Protein AF-A0A973KNW2-F1 (afdb_monomer)

pLDDT: mean 86.15, std 11.72, range [38.72, 98.25]

Structure (mmCIF, N/CA/C/O backbone):
data_AF-A0A973KNW2-F1
#
_entry.id   AF-A0A973KNW2-F1
#
loop_
_atom_site.group_PDB
_atom_site.id
_atom_site.type_symbol
_atom_site.label_atom_id
_atom_site.label_alt_id
_atom_site.label_comp_id
_atom_site.label_asym_id
_atom_site.label_entity_id
_atom_site.label_seq_id
_atom_site.pdbx_PDB_ins_code
_atom_site.Cartn_x
_atom_site.Cartn_y
_atom_site.Cartn_z
_atom_site.occupancy
_atom_site.B_iso_or_equiv
_atom_site.auth_seq_id
_atom_site.auth_comp_id
_atom_site.auth_asym_id
_atom_site.auth_atom_id
_atom_site.pdbx_PDB_model_num
ATOM 1 N N . MET A 1 1 ? -23.282 6.902 47.128 1.00 74.31 1 MET A N 1
ATOM 2 C CA . MET A 1 1 ? -23.493 7.886 46.038 1.00 74.31 1 MET A CA 1
ATOM 3 C C . MET A 1 1 ? -24.537 8.861 46.549 1.00 74.31 1 MET A C 1
ATOM 5 O O . MET A 1 1 ? -25.453 8.384 47.200 1.00 74.31 1 MET A O 1
ATOM 9 N N . SER A 1 2 ? -24.384 10.176 46.369 1.00 84.81 2 SER A N 1
ATOM 10 C CA . SER A 1 2 ? -25.369 11.114 46.931 1.00 84.81 2 SER A CA 1
ATOM 11 C C . SER A 1 2 ? -26.670 11.096 46.128 1.00 84.81 2 SER A C 1
ATOM 13 O O . SER A 1 2 ? -26.632 11.037 44.898 1.00 84.81 2 SER A O 1
ATOM 15 N N . GLU A 1 3 ? -27.810 11.206 46.810 1.00 86.44 3 GLU A N 1
ATOM 16 C CA . GLU A 1 3 ? -29.136 11.305 46.177 1.00 86.44 3 GLU A CA 1
ATOM 17 C C . GLU A 1 3 ? -29.199 12.460 45.173 1.00 86.44 3 GLU A C 1
ATOM 19 O O . GLU A 1 3 ? -29.708 12.301 44.068 1.00 86.44 3 GLU A O 1
ATOM 24 N N . ARG A 1 4 ? -28.553 13.590 45.492 1.00 88.12 4 ARG A N 1
ATOM 25 C CA . ARG A 1 4 ? -28.410 14.737 44.584 1.00 88.12 4 ARG A CA 1
ATOM 26 C C . ARG A 1 4 ? -27.735 14.372 43.257 1.00 88.12 4 ARG A C 1
ATOM 28 O O . ARG A 1 4 ? -28.105 14.910 42.218 1.00 88.12 4 ARG A O 1
ATOM 35 N N . SER A 1 5 ? -26.753 13.468 43.276 1.00 90.00 5 SER A N 1
ATOM 36 C CA . SER A 1 5 ? -26.100 13.002 42.044 1.00 90.00 5 SER A CA 1
ATOM 37 C C . SER A 1 5 ? -27.036 12.120 41.220 1.00 90.00 5 SER A C 1
ATOM 39 O O . SER A 1 5 ? -27.040 12.202 39.998 1.00 90.00 5 SER A O 1
ATOM 41 N N . VAL A 1 6 ? -27.850 11.290 41.870 1.00 93.69 6 VAL A N 1
ATOM 42 C CA . VAL A 1 6 ? -28.829 10.447 41.170 1.00 93.69 6 VAL A CA 1
ATOM 43 C 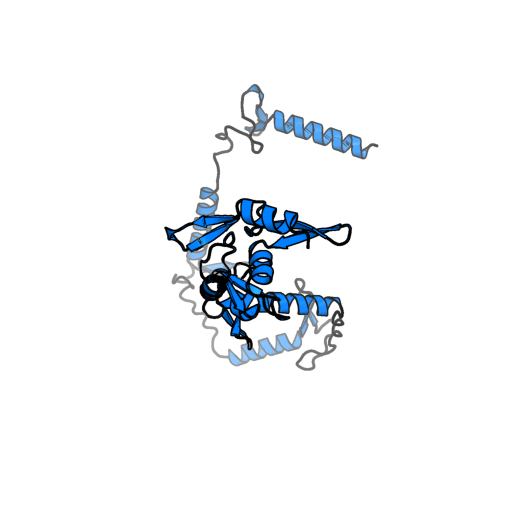C . VAL A 1 6 ? -29.946 11.302 40.568 1.00 93.69 6 VAL A C 1
ATOM 45 O O . VAL A 1 6 ? -30.263 11.149 39.393 1.00 93.69 6 VAL A O 1
ATOM 48 N N . ALA A 1 7 ? -30.487 12.258 41.325 1.00 94.12 7 ALA A N 1
ATOM 49 C CA . ALA A 1 7 ? -31.494 13.197 40.832 1.00 94.12 7 ALA A CA 1
ATOM 50 C C . ALA A 1 7 ? -30.970 14.015 39.639 1.00 94.12 7 ALA A C 1
ATOM 52 O O . ALA A 1 7 ? -31.600 14.048 38.583 1.00 94.12 7 ALA A O 1
ATOM 53 N N . GLY A 1 8 ? -29.761 14.577 39.760 1.00 95.38 8 GLY A N 1
ATOM 54 C CA . GLY A 1 8 ? -29.137 15.343 38.681 1.00 95.38 8 GLY A CA 1
ATOM 55 C C . GLY A 1 8 ? -28.871 14.522 37.415 1.00 95.38 8 GLY A C 1
ATOM 56 O O . GLY A 1 8 ? -28.889 15.069 36.310 1.00 95.38 8 GLY A O 1
ATOM 57 N N . PHE A 1 9 ? -28.650 13.211 37.537 1.00 97.44 9 PHE A N 1
ATOM 58 C CA . PHE A 1 9 ? -28.587 12.336 36.371 1.00 97.44 9 PHE A CA 1
ATOM 59 C C . PHE A 1 9 ? -29.941 12.300 35.650 1.00 97.44 9 PHE A C 1
ATOM 61 O O . PHE A 1 9 ? -30.003 12.586 34.456 1.00 97.44 9 PHE A O 1
ATOM 68 N N . TRP A 1 10 ? -31.028 12.014 36.372 1.00 97.44 10 TRP A N 1
ATOM 69 C CA . TRP A 1 10 ? -32.359 11.855 35.779 1.00 97.44 10 TRP A CA 1
ATOM 70 C C . TRP A 1 10 ? -32.937 13.144 35.185 1.00 97.44 10 TRP A C 1
ATOM 72 O O . TRP A 1 10 ? -33.615 13.072 34.166 1.00 97.44 10 TRP A O 1
ATOM 82 N N . GLU A 1 11 ? -32.594 14.318 35.718 1.00 97.25 11 GLU A N 1
ATOM 83 C CA . GLU A 1 11 ? -32.944 15.622 35.119 1.00 97.25 11 GLU A CA 1
ATOM 84 C C . GLU A 1 11 ? -32.404 15.809 33.691 1.00 97.25 11 GLU A C 1
ATOM 86 O O . GLU A 1 11 ? -32.926 16.606 32.915 1.00 97.25 11 GLU A O 1
ATOM 91 N N . ARG A 1 12 ? -31.333 15.091 33.333 1.00 97.44 12 ARG A N 1
ATOM 92 C CA . ARG A 1 12 ? -30.675 15.167 32.017 1.00 97.44 12 ARG A CA 1
ATOM 93 C C . ARG A 1 12 ? -31.103 14.040 31.084 1.00 97.44 12 ARG A C 1
ATOM 95 O O . ARG A 1 12 ? -30.534 13.905 30.000 1.00 97.44 12 ARG A O 1
ATOM 102 N N . VAL A 1 13 ? -32.064 13.221 31.497 1.00 98.12 13 VAL A N 1
ATOM 103 C CA . VAL A 1 13 ? -32.580 12.102 30.715 1.00 98.12 13 VAL A CA 1
ATOM 104 C C . VAL A 1 13 ? -33.954 12.463 30.171 1.00 98.12 13 VAL A C 1
ATOM 106 O O . VAL A 1 13 ? -34.919 12.606 30.915 1.00 98.12 13 VAL A O 1
ATOM 109 N N . GLU A 1 14 ? -34.058 12.553 28.850 1.00 97.69 14 GLU A N 1
ATOM 110 C CA . GLU A 1 14 ? -35.332 12.730 28.161 1.00 97.69 14 GLU A CA 1
ATOM 111 C C . GLU A 1 14 ? -35.882 11.372 27.720 1.00 97.69 14 GLU A C 1
ATOM 113 O O . GLU A 1 14 ? -35.261 10.668 26.922 1.00 97.69 14 GLU A O 1
ATOM 118 N N . LYS A 1 15 ? -37.060 10.990 28.216 1.00 97.06 15 LYS A N 1
ATOM 119 C CA . LYS A 1 15 ? -37.726 9.744 27.815 1.00 97.06 15 LYS A CA 1
ATOM 120 C C . LYS A 1 15 ? -38.565 9.983 26.559 1.00 97.06 15 LYS A C 1
ATOM 122 O O . LYS A 1 15 ? -39.564 10.692 26.600 1.00 97.06 15 LYS A O 1
ATOM 127 N N . VAL A 1 16 ? -38.167 9.372 25.446 1.00 96.06 16 VAL A N 1
ATOM 128 C CA . VAL A 1 16 ? -38.815 9.519 24.139 1.00 96.06 16 VAL A CA 1
ATOM 129 C C . VAL A 1 16 ? -39.818 8.387 23.936 1.00 96.06 16 VAL A C 1
ATOM 131 O O . VAL A 1 16 ? -39.433 7.266 23.604 1.00 96.06 16 VAL A O 1
ATOM 134 N N . ALA A 1 17 ? -41.110 8.687 24.086 1.00 91.81 17 ALA A N 1
ATOM 135 C CA . ALA A 1 17 ? -42.185 7.692 24.030 1.00 91.81 17 ALA A CA 1
ATOM 136 C C . ALA A 1 17 ? -42.200 6.867 22.729 1.00 91.81 17 ALA A C 1
ATOM 138 O O . ALA A 1 17 ? -42.358 5.654 22.779 1.00 91.81 17 ALA A O 1
ATOM 139 N N . LEU A 1 18 ? -41.965 7.500 21.572 1.00 90.62 18 LEU A N 1
ATOM 140 C CA . LEU A 1 18 ? -42.034 6.834 20.264 1.00 90.62 18 LEU A CA 1
ATOM 141 C C . LEU A 1 18 ? -41.009 5.704 20.094 1.00 90.62 18 LEU A C 1
ATOM 143 O O . LEU A 1 18 ? -41.279 4.717 19.422 1.00 90.62 18 LEU A O 1
ATOM 147 N N . THR A 1 19 ? -39.815 5.873 20.660 1.00 90.81 19 THR A N 1
ATOM 148 C CA . THR A 1 19 ? -38.713 4.916 20.475 1.00 90.81 19 THR A CA 1
ATOM 149 C C . THR A 1 19 ? -38.437 4.088 21.718 1.00 90.81 19 THR A C 1
ATOM 151 O O . THR A 1 19 ? -37.606 3.195 21.645 1.00 90.81 19 THR A O 1
ATOM 154 N N . GLY A 1 20 ? -39.031 4.432 22.866 1.00 94.56 20 GLY A N 1
ATOM 155 C CA . GLY A 1 20 ? -38.657 3.897 24.178 1.00 94.56 20 GLY A CA 1
ATOM 156 C C . GLY A 1 20 ? -37.273 4.346 24.670 1.00 94.56 20 GLY A C 1
ATOM 157 O O . GLY A 1 20 ? -36.842 3.954 25.754 1.00 94.56 20 GLY A O 1
ATOM 158 N N . CYS A 1 21 ? -36.537 5.161 23.903 1.00 96.44 21 CYS A N 1
ATOM 159 C CA . CYS A 1 21 ? -35.196 5.592 24.288 1.00 96.44 21 CYS A CA 1
ATOM 160 C C . CYS A 1 21 ? -35.238 6.581 25.449 1.00 96.44 21 CYS A C 1
ATOM 162 O O . CYS A 1 21 ? -36.056 7.498 25.488 1.00 96.44 21 CYS A O 1
ATOM 164 N N . TRP A 1 22 ? -34.279 6.446 26.357 1.00 98.12 22 TRP A N 1
ATOM 165 C CA . TRP A 1 22 ? -34.000 7.441 27.386 1.00 98.12 22 TRP A CA 1
ATOM 166 C C . TRP A 1 22 ? -32.758 8.207 26.948 1.00 98.12 22 TRP A C 1
ATOM 168 O O . TRP A 1 22 ? -31.636 7.739 27.115 1.00 98.12 22 TRP A O 1
ATOM 178 N N . VAL A 1 23 ? -32.954 9.327 26.263 1.00 97.69 23 VAL A N 1
ATOM 179 C CA . VAL A 1 23 ? -31.892 10.074 25.590 1.00 97.69 23 VAL A CA 1
ATOM 180 C C . VAL A 1 23 ? -31.164 10.968 26.588 1.00 97.69 23 VAL A C 1
ATOM 182 O O . VAL A 1 23 ? -31.758 11.839 27.221 1.00 97.69 23 VAL A O 1
ATOM 185 N N . TRP A 1 24 ? -29.850 10.788 26.691 1.00 98.19 24 TRP A N 1
ATOM 186 C CA . TRP A 1 24 ? -28.977 11.654 27.476 1.00 98.19 24 TRP A CA 1
ATOM 187 C C . TRP A 1 24 ? -28.820 13.038 26.829 1.00 98.19 24 TRP A C 1
ATOM 189 O O . TRP A 1 24 ? -28.358 13.147 25.690 1.00 98.19 24 TRP A O 1
ATOM 199 N N . ARG A 1 25 ? -29.148 14.097 27.577 1.00 97.50 25 ARG A N 1
ATOM 200 C CA . ARG A 1 25 ? -29.034 15.513 27.176 1.00 97.50 25 ARG A CA 1
ATOM 201 C C . ARG A 1 25 ? -27.866 16.257 27.832 1.00 97.50 25 ARG A C 1
ATOM 203 O O . ARG A 1 25 ? -27.692 17.449 27.603 1.00 97.50 25 ARG A O 1
ATOM 210 N N . GLY A 1 26 ? -27.063 15.571 28.645 1.00 95.94 26 GLY A N 1
ATOM 211 C CA . GLY A 1 26 ? -25.845 16.132 29.229 1.00 95.94 26 GLY A CA 1
ATOM 212 C C . GLY A 1 26 ? -24.639 16.067 28.284 1.00 95.94 26 GLY A C 1
ATOM 213 O O . GLY A 1 26 ? -24.765 16.027 27.063 1.00 95.94 26 GLY A O 1
ATOM 214 N N . THR A 1 27 ? -23.439 16.012 28.863 1.00 97.25 27 THR A N 1
ATOM 215 C CA . THR A 1 27 ? -22.178 15.959 28.109 1.00 97.25 27 THR A CA 1
ATOM 216 C C . THR A 1 27 ? -22.091 14.715 27.223 1.00 97.25 27 THR A C 1
ATOM 218 O O . THR A 1 27 ? -22.368 13.601 27.673 1.00 97.25 27 THR A O 1
ATOM 221 N N . ILE A 1 28 ? -21.649 14.897 25.975 1.00 96.50 28 ILE A N 1
ATOM 222 C CA . ILE A 1 28 ? -21.418 13.825 24.999 1.00 96.50 28 ILE A CA 1
ATOM 223 C C . ILE A 1 28 ? -19.921 13.775 24.669 1.00 96.50 28 ILE A C 1
ATOM 225 O O . ILE A 1 28 ? -19.317 14.781 24.299 1.00 96.50 28 ILE A O 1
ATOM 229 N N . ALA A 1 29 ? -19.308 12.599 24.797 1.00 93.00 29 ALA A N 1
ATOM 230 C CA . ALA A 1 29 ? -17.906 12.385 24.448 1.00 93.00 29 ALA A CA 1
ATOM 231 C C . ALA A 1 29 ? -17.678 12.426 22.928 1.00 93.00 29 ALA A C 1
ATOM 233 O O . ALA A 1 29 ? -18.583 12.175 22.134 1.00 93.00 29 ALA A O 1
ATOM 234 N N . ARG A 1 30 ? -16.418 12.599 22.500 1.00 90.88 30 ARG A N 1
ATOM 235 C CA . ARG A 1 30 ? -16.018 12.485 21.078 1.00 90.88 30 ARG A CA 1
ATOM 236 C C . ARG A 1 30 ? -16.414 11.149 20.434 1.00 90.88 30 ARG A C 1
ATOM 238 O O . ARG A 1 30 ? -16.651 11.083 19.234 1.00 90.88 30 ARG A O 1
ATOM 245 N N . THR A 1 31 ? -16.519 10.087 21.231 1.00 86.88 31 THR A N 1
ATOM 246 C CA . THR A 1 31 ? -16.974 8.750 20.812 1.00 86.88 31 THR A CA 1
ATOM 247 C C . THR A 1 31 ? -18.492 8.661 20.567 1.00 86.88 31 THR A C 1
ATOM 249 O O . THR A 1 31 ? -18.975 7.620 20.109 1.00 86.88 31 THR A O 1
ATOM 252 N N . ARG A 1 32 ? -19.225 9.763 20.795 1.00 92.62 32 ARG A N 1
ATOM 253 C CA . ARG A 1 32 ? -20.688 9.931 20.699 1.00 92.62 32 ARG A CA 1
ATOM 254 C C . ARG A 1 32 ? -21.503 9.245 21.798 1.00 92.62 32 ARG A C 1
ATOM 256 O O . ARG A 1 32 ? -22.709 9.093 21.649 1.00 92.62 32 ARG A O 1
ATOM 263 N N . TYR A 1 33 ? -20.864 8.863 22.900 1.00 95.25 33 TYR A N 1
ATOM 264 C CA . TYR A 1 33 ? -21.557 8.352 24.085 1.00 95.25 33 TYR A CA 1
ATOM 265 C C . TYR A 1 33 ? -21.853 9.474 25.078 1.00 95.25 33 TYR A C 1
ATOM 267 O O . TYR A 1 33 ? -21.027 10.370 25.267 1.00 95.25 33 TYR A O 1
ATOM 275 N N . GLY A 1 34 ? -23.010 9.395 25.737 1.00 96.94 34 GLY A N 1
ATOM 276 C CA . GLY A 1 34 ? -23.328 10.247 26.881 1.00 96.94 34 GLY A CA 1
ATOM 277 C C . GLY A 1 34 ? -22.405 9.960 28.065 1.00 96.94 34 GLY A C 1
ATOM 278 O O . GLY A 1 34 ? -22.061 8.804 28.326 1.00 96.94 34 GLY A O 1
ATOM 279 N N . VAL A 1 35 ? -22.002 11.007 28.775 1.00 97.81 35 VAL A N 1
ATOM 280 C CA . VAL A 1 35 ? -21.087 10.947 29.917 1.00 97.81 35 VAL A CA 1
ATOM 281 C C . VAL A 1 35 ? -21.709 11.662 31.110 1.00 97.81 35 VAL A C 1
ATOM 283 O O . VAL A 1 35 ? -22.231 12.770 30.974 1.00 97.81 35 VAL A O 1
ATOM 286 N N . TRP A 1 36 ? -21.620 11.027 32.275 1.00 97.06 36 TRP A N 1
ATOM 287 C CA . TRP A 1 36 ? -22.065 11.558 33.554 1.00 97.06 36 TRP A CA 1
ATOM 288 C C . TRP A 1 36 ? -20.882 11.694 34.511 1.00 97.06 36 TRP A C 1
ATOM 290 O O . TRP A 1 36 ? -20.136 10.736 34.728 1.00 97.06 36 TRP A O 1
ATOM 300 N N . SER A 1 37 ? -20.721 12.886 35.082 1.00 95.81 37 SER A N 1
ATOM 301 C CA . SER A 1 37 ? -19.697 13.181 36.081 1.00 95.81 37 SER A CA 1
ATOM 302 C C . SER A 1 37 ? -20.368 13.531 37.405 1.00 95.81 37 SER A C 1
ATOM 304 O O . SER A 1 37 ? -21.249 14.385 37.439 1.00 95.81 37 SER A O 1
ATOM 306 N N . TYR A 1 38 ? -19.948 12.894 38.496 1.00 93.56 38 TYR A N 1
ATOM 307 C CA . TYR A 1 38 ? -20.506 13.107 39.833 1.00 93.56 38 TYR A CA 1
ATOM 308 C C . TYR A 1 38 ? -19.428 13.034 40.917 1.00 93.56 38 TYR A C 1
ATOM 310 O O . TYR A 1 38 ? -18.391 12.389 40.750 1.00 93.56 38 TYR A O 1
ATOM 318 N N . TRP A 1 39 ? -19.666 13.695 42.049 1.00 89.25 39 TRP A N 1
ATOM 319 C CA . TRP A 1 39 ? -18.743 13.687 43.184 1.00 89.25 39 TRP A CA 1
ATOM 320 C C . TRP A 1 39 ? -18.976 12.458 44.069 1.00 89.25 39 TRP A C 1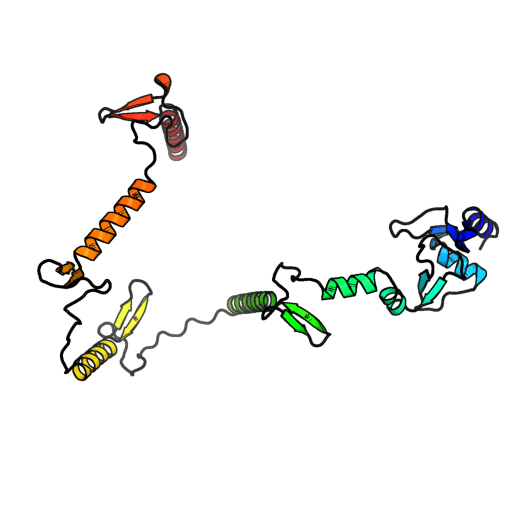
ATOM 322 O O . TRP A 1 39 ? -20.104 12.193 44.492 1.00 89.25 39 TRP A O 1
ATOM 332 N N . LYS A 1 40 ? -17.917 11.695 44.354 1.00 87.75 40 LYS A N 1
ATOM 333 C CA . LYS A 1 40 ? -17.944 10.540 45.265 1.00 87.75 40 LYS A CA 1
ATOM 334 C C . LYS A 1 40 ? -16.533 10.298 45.815 1.00 87.75 40 LYS A C 1
ATOM 336 O O . LYS A 1 40 ? -15.566 10.383 45.064 1.00 87.75 40 LYS A O 1
ATOM 341 N N . ASP A 1 41 ? -16.429 10.003 47.110 1.00 88.81 41 ASP A N 1
ATOM 342 C CA . ASP A 1 41 ? -15.170 9.681 47.806 1.00 88.81 41 ASP A CA 1
ATOM 343 C C . ASP A 1 41 ? -14.083 10.763 47.638 1.00 88.81 41 ASP A C 1
ATOM 345 O O . ASP A 1 41 ? -12.927 10.473 47.337 1.00 88.81 41 ASP A O 1
ATOM 349 N N . GLY A 1 42 ? -14.474 12.037 47.768 1.00 90.94 42 GLY A N 1
ATOM 350 C CA . GLY A 1 42 ? -13.546 13.174 47.695 1.00 90.94 42 GLY A CA 1
ATOM 351 C C . GLY A 1 42 ? -12.994 13.479 46.297 1.00 90.94 42 GLY A C 1
ATOM 352 O O . GLY A 1 42 ? -12.042 14.247 46.183 1.00 90.94 42 GLY A O 1
ATOM 353 N N . LYS A 1 43 ? -13.568 12.898 45.234 1.00 93.19 43 LYS A N 1
ATOM 354 C CA . LYS A 1 43 ? -13.150 13.136 43.845 1.00 93.19 43 LYS A CA 1
ATOM 355 C C . LYS A 1 43 ? -14.318 13.141 42.856 1.00 93.19 43 LYS A C 1
ATOM 357 O O . LYS A 1 43 ? -15.382 12.564 43.096 1.00 93.19 43 LYS A O 1
ATOM 362 N N . THR A 1 44 ? -14.093 13.753 41.696 1.00 93.31 44 THR A N 1
ATOM 363 C CA . THR A 1 44 ? -15.008 13.675 40.550 1.00 93.31 44 THR A CA 1
ATOM 364 C C . THR A 1 44 ? -14.836 12.331 39.848 1.00 93.31 44 THR A C 1
ATOM 366 O O . THR A 1 44 ? -13.751 12.005 39.371 1.00 93.31 44 THR A O 1
ATOM 369 N N . ASN A 1 45 ? -15.914 11.561 39.746 1.00 93.31 45 ASN A N 1
ATOM 370 C CA . ASN A 1 45 ? -15.970 10.302 39.012 1.00 93.31 45 ASN A CA 1
ATOM 371 C C . ASN A 1 45 ? -16.734 10.534 37.712 1.00 93.31 45 ASN A C 1
ATOM 373 O O . ASN A 1 45 ? -17.801 11.139 37.730 1.00 93.31 45 ASN A O 1
ATOM 377 N N . THR A 1 46 ? -16.184 10.070 36.592 1.00 95.50 46 THR A N 1
ATOM 378 C CA . THR A 1 46 ? -16.783 10.238 35.263 1.00 95.50 46 THR A CA 1
ATOM 379 C C . THR A 1 46 ? -17.005 8.874 34.632 1.00 95.50 46 THR A C 1
ATOM 381 O O . THR A 1 46 ? -16.068 8.089 34.514 1.00 95.50 46 THR A O 1
ATOM 384 N N . VAL A 1 47 ? -18.242 8.596 34.226 1.00 95.38 47 VAL A N 1
ATOM 385 C CA . VAL A 1 47 ? -18.675 7.310 33.663 1.00 95.38 47 VAL A CA 1
ATOM 386 C C . VAL A 1 47 ? -19.581 7.530 32.453 1.00 95.38 47 VAL A C 1
ATOM 388 O O . VAL A 1 47 ? -20.104 8.624 32.240 1.00 95.38 47 VAL A O 1
ATOM 391 N N . TYR A 1 48 ? -19.798 6.492 31.647 1.00 97.75 48 TYR A N 1
ATOM 392 C CA . TYR A 1 48 ? -20.795 6.563 30.579 1.00 97.75 48 TYR A CA 1
ATOM 393 C C . TYR A 1 48 ? -22.215 6.557 31.151 1.00 97.75 48 TYR A C 1
ATOM 395 O O . TYR A 1 48 ? -22.533 5.753 32.025 1.00 97.75 48 TYR A O 1
ATOM 403 N N . ALA A 1 49 ? -23.081 7.416 30.611 1.00 97.94 49 ALA A N 1
ATOM 404 C CA . ALA A 1 49 ? -24.446 7.606 31.099 1.00 97.94 49 ALA A CA 1
ATOM 405 C C . ALA A 1 49 ? -25.280 6.312 31.057 1.00 97.94 49 ALA A C 1
ATOM 407 O O . ALA A 1 49 ? -26.008 6.014 31.997 1.00 97.94 49 ALA A O 1
ATOM 408 N N . HIS A 1 50 ? -25.129 5.504 30.003 1.00 97.81 50 HIS A N 1
ATOM 409 C CA . HIS A 1 50 ? -25.834 4.225 29.877 1.00 97.81 50 HIS A CA 1
ATOM 410 C C . HIS A 1 50 ? -25.355 3.180 30.897 1.00 97.81 50 HIS A C 1
ATOM 412 O O . HIS A 1 50 ? -26.175 2.455 31.445 1.00 97.81 50 HIS A O 1
ATOM 418 N N . ARG A 1 51 ? -24.050 3.145 31.213 1.00 97.81 51 ARG A N 1
ATOM 419 C CA . ARG A 1 51 ? -23.513 2.268 32.267 1.00 97.81 51 ARG A CA 1
ATOM 420 C C . ARG A 1 51 ? -24.016 2.688 33.640 1.00 97.81 51 ARG A C 1
ATOM 422 O O . ARG A 1 51 ? -24.414 1.834 34.413 1.00 97.81 51 ARG A O 1
ATOM 429 N N . PHE A 1 52 ? -24.048 3.995 33.905 1.00 97.06 52 PHE A N 1
ATOM 430 C CA . PHE A 1 52 ? -24.570 4.530 35.159 1.00 97.06 52 PHE A CA 1
ATOM 431 C C . PHE A 1 52 ? -26.042 4.158 35.372 1.00 97.06 52 PHE A C 1
ATOM 433 O O . PHE A 1 52 ? -26.391 3.657 36.434 1.00 97.06 52 PHE A O 1
ATOM 440 N N . ALA A 1 53 ? -26.895 4.351 34.358 1.00 97.75 53 ALA A N 1
ATOM 441 C CA . ALA A 1 53 ? -28.305 3.968 34.436 1.00 97.75 53 ALA A CA 1
ATOM 442 C C . ALA A 1 53 ? -28.493 2.455 34.622 1.00 97.75 53 ALA A C 1
ATOM 444 O O . ALA A 1 53 ? -29.311 2.040 35.438 1.00 97.75 53 ALA A O 1
ATOM 445 N N . TYR A 1 54 ? -27.718 1.639 33.899 1.00 98.25 54 TYR A N 1
ATOM 446 C CA . TYR A 1 54 ? -27.764 0.183 34.018 1.00 98.25 54 TYR A CA 1
ATOM 447 C C . TYR A 1 54 ? -27.348 -0.285 35.417 1.00 98.25 54 TYR A C 1
ATOM 449 O O . TYR A 1 54 ? -28.069 -1.043 36.056 1.00 98.25 54 TYR A O 1
ATOM 457 N N . GLU A 1 55 ? -26.222 0.208 35.937 1.00 96.75 55 GLU A N 1
ATOM 458 C CA . GLU A 1 55 ? -25.732 -0.162 37.270 1.00 96.75 55 GLU A CA 1
ATOM 459 C C . GLU A 1 55 ? -26.672 0.292 38.393 1.00 96.75 55 GLU A C 1
ATOM 461 O O . GLU A 1 55 ? -26.790 -0.397 39.403 1.00 96.75 55 GLU A O 1
ATOM 466 N N . LEU A 1 56 ? -27.362 1.422 38.208 1.00 95.44 56 LEU A N 1
ATOM 467 C CA . LEU A 1 56 ? -28.324 1.949 39.174 1.00 95.44 56 LEU A CA 1
ATOM 468 C C . LEU A 1 56 ? -29.641 1.156 39.212 1.00 95.44 56 LEU A C 1
ATOM 470 O O . LEU A 1 56 ? -30.221 1.019 40.285 1.00 95.44 56 LEU A O 1
ATOM 474 N N . LEU A 1 57 ? -30.133 0.690 38.060 1.00 97.12 57 LEU A N 1
ATOM 475 C CA . LEU A 1 57 ? -31.466 0.083 37.935 1.00 97.12 57 LEU A CA 1
ATOM 476 C C . LEU A 1 57 ? -31.456 -1.443 37.833 1.00 97.12 57 LEU A C 1
ATOM 478 O O . LEU A 1 57 ? -32.434 -2.079 38.212 1.00 97.12 57 LEU A O 1
ATOM 482 N N . VAL A 1 58 ? -30.379 -2.021 37.305 1.00 97.31 58 VAL A N 1
ATOM 483 C CA . VAL A 1 58 ? -30.239 -3.466 37.084 1.00 97.31 58 VAL A CA 1
ATOM 484 C C . VAL A 1 58 ? -29.194 -4.047 38.027 1.00 97.31 58 VAL A C 1
ATOM 486 O O . VAL A 1 58 ? -29.445 -5.050 38.688 1.00 97.31 58 VAL A O 1
ATOM 489 N N . GLY A 1 59 ? -28.029 -3.403 38.115 1.00 95.75 59 GLY A N 1
ATOM 490 C CA . GLY A 1 59 ? -26.939 -3.823 38.991 1.00 95.75 59 GLY A CA 1
ATOM 491 C C . GLY A 1 59 ? -25.583 -3.902 38.285 1.00 95.75 59 GLY A C 1
ATOM 492 O O . GLY A 1 59 ? -25.445 -3.488 37.130 1.00 95.75 59 GLY A O 1
ATOM 493 N N . PRO A 1 60 ? -24.547 -4.403 38.980 1.00 96.38 60 PRO A N 1
ATOM 494 C CA . PRO A 1 60 ? -23.178 -4.380 38.482 1.00 96.38 60 PRO A CA 1
ATOM 495 C C . PRO A 1 60 ? -23.036 -5.151 37.165 1.00 96.38 60 PRO A C 1
ATOM 497 O O . PRO A 1 60 ? -23.508 -6.278 37.025 1.00 96.38 60 PRO A O 1
ATOM 500 N N . ILE A 1 61 ? -22.333 -4.550 36.206 1.00 96.44 61 ILE A N 1
ATOM 501 C CA . ILE A 1 61 ? -21.980 -5.210 34.947 1.00 96.44 61 ILE A CA 1
ATOM 502 C C . ILE A 1 61 ? -20.872 -6.219 35.254 1.00 96.44 61 ILE A C 1
ATOM 504 O O . ILE A 1 61 ? -19.806 -5.829 35.734 1.00 96.44 61 ILE A O 1
ATOM 508 N N . SER A 1 62 ? -21.122 -7.504 34.993 1.00 95.38 62 SER A N 1
ATOM 509 C CA . SER A 1 62 ? -20.152 -8.570 35.264 1.00 95.38 62 SER A CA 1
ATOM 510 C C . SER A 1 62 ? -18.814 -8.321 34.565 1.00 95.38 62 SER A C 1
ATOM 512 O O . SER A 1 62 ? -18.751 -7.735 33.479 1.00 95.38 62 SER A O 1
ATOM 514 N N . GLU A 1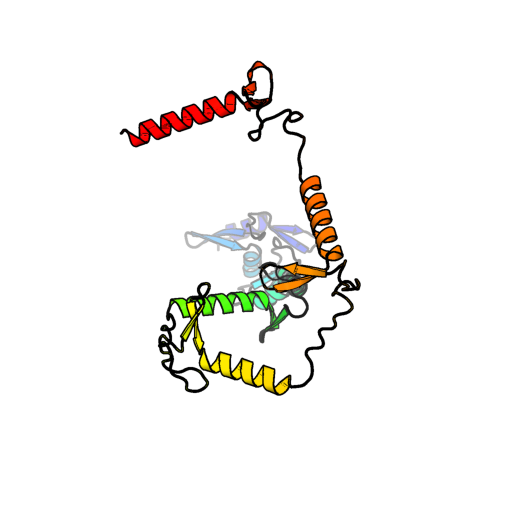 63 ? -17.733 -8.782 35.191 1.00 94.81 63 GLU A N 1
ATOM 515 C CA . GLU A 1 63 ? -16.382 -8.618 34.661 1.00 94.81 63 GLU A CA 1
ATOM 516 C C . GLU A 1 63 ? -16.263 -9.188 33.236 1.00 94.81 63 GLU A C 1
ATOM 518 O O . GLU A 1 63 ? -16.787 -10.256 32.921 1.00 94.81 63 GLU A O 1
ATOM 523 N N . GLY A 1 64 ? -15.601 -8.444 32.346 1.00 92.12 64 GLY A N 1
ATOM 524 C CA . GLY A 1 64 ? -15.430 -8.821 30.939 1.00 92.12 64 GLY A CA 1
ATOM 525 C C . GLY A 1 64 ? -16.623 -8.520 30.020 1.00 92.12 64 GLY A C 1
ATOM 526 O O . GLY A 1 64 ? -16.485 -8.673 28.801 1.00 92.12 64 GLY A O 1
ATOM 527 N N . LEU A 1 65 ? -17.757 -8.050 30.556 1.00 96.06 65 LEU A N 1
ATOM 528 C CA . LEU A 1 65 ? -18.915 -7.643 29.757 1.00 96.06 65 LEU A CA 1
ATOM 529 C C . LEU A 1 65 ? -18.941 -6.134 29.469 1.00 96.06 65 LEU A C 1
ATOM 531 O O . LEU A 1 65 ? -18.528 -5.283 30.263 1.00 96.06 65 LEU A O 1
ATOM 535 N N . VAL A 1 66 ? -19.468 -5.803 28.295 1.00 95.25 66 VAL A N 1
ATOM 536 C CA . VAL A 1 66 ? -19.779 -4.449 27.830 1.00 95.25 66 VAL A CA 1
ATOM 537 C C . VAL A 1 66 ? -21.262 -4.363 27.487 1.00 95.25 66 VAL A C 1
ATOM 539 O O . VAL A 1 66 ? -21.885 -5.380 27.210 1.00 95.25 66 VAL A O 1
ATOM 542 N N . LEU A 1 67 ? -21.831 -3.158 27.500 1.00 95.44 67 LEU A N 1
ATOM 543 C CA . LEU A 1 67 ? -23.233 -2.952 27.136 1.00 95.44 67 LEU A CA 1
ATOM 544 C C . LEU A 1 67 ? -23.334 -2.596 25.651 1.00 95.44 67 LEU A C 1
ATOM 546 O O . LEU A 1 67 ? -22.736 -1.607 25.219 1.00 95.44 67 LEU A O 1
ATOM 550 N N . ASP A 1 68 ? -24.068 -3.405 24.892 1.00 92.38 68 ASP A N 1
ATOM 551 C CA . ASP A 1 68 ? -24.417 -3.154 23.493 1.00 92.38 68 ASP A CA 1
ATOM 552 C C . ASP A 1 68 ? -25.778 -2.449 23.399 1.00 92.38 68 ASP A C 1
ATOM 554 O O . ASP A 1 68 ? -26.716 -2.785 24.122 1.00 92.38 68 ASP A O 1
ATOM 558 N N . HIS A 1 69 ? -25.888 -1.455 22.515 1.00 92.25 69 HIS A N 1
ATOM 559 C CA . HIS A 1 69 ? -27.116 -0.683 22.316 1.00 92.25 69 HIS A CA 1
ATOM 560 C C . HIS A 1 69 ? -27.997 -1.369 21.274 1.00 92.25 69 HIS A C 1
ATOM 562 O O . HIS A 1 69 ? -27.821 -1.143 20.076 1.00 92.25 69 HIS A O 1
ATOM 568 N N . LEU A 1 70 ? -29.021 -2.102 21.718 1.00 89.06 70 LEU A N 1
ATOM 569 C CA . LEU A 1 70 ? -29.993 -2.758 20.828 1.00 89.06 70 LEU A CA 1
ATOM 570 C C . LEU A 1 70 ? -30.735 -1.751 19.931 1.00 89.06 70 LEU A C 1
ATOM 572 O O . LEU A 1 70 ? -31.069 -2.039 18.786 1.00 89.06 70 LEU A O 1
ATOM 576 N N . CYS A 1 71 ? -30.938 -0.532 20.435 1.00 87.75 71 CYS A N 1
ATOM 577 C CA . CYS A 1 71 ? -31.563 0.578 19.712 1.00 87.75 71 CYS A CA 1
ATOM 578 C C . CYS A 1 71 ? -30.611 1.344 18.771 1.00 87.75 71 CYS A C 1
ATOM 580 O O . CYS A 1 71 ? -31.028 2.319 18.149 1.00 87.75 71 CYS A O 1
ATOM 582 N N . LEU A 1 72 ? -29.322 0.974 18.717 1.00 86.69 72 LEU A N 1
ATOM 583 C CA . LEU A 1 72 ? -28.250 1.642 17.957 1.00 86.69 72 LEU A CA 1
ATOM 584 C C . LEU A 1 72 ? -28.054 3.143 18.265 1.00 86.69 72 LEU A C 1
ATOM 586 O O . LEU A 1 72 ? -27.279 3.833 17.597 1.00 86.69 72 LEU A O 1
ATOM 590 N N . ASN A 1 73 ? -28.698 3.653 19.316 1.00 90.56 73 ASN A N 1
ATOM 591 C CA . ASN A 1 73 ? -28.582 5.030 19.766 1.00 90.56 73 ASN A CA 1
ATOM 592 C C . ASN A 1 73 ? -27.605 5.142 20.948 1.00 90.56 73 ASN A C 1
ATOM 594 O O . ASN A 1 73 ? -27.961 4.875 22.093 1.00 90.56 73 ASN A O 1
ATOM 598 N N . ARG A 1 74 ? -26.382 5.616 20.682 1.00 93.50 74 ARG A N 1
ATOM 599 C CA . ARG A 1 74 ? -25.289 5.719 21.674 1.00 93.50 74 ARG A CA 1
ATOM 600 C C . ARG A 1 74 ? -25.551 6.682 22.838 1.00 93.50 74 ARG A C 1
ATOM 602 O O . ARG A 1 74 ? -24.821 6.643 23.832 1.00 93.50 74 ARG A O 1
ATOM 609 N N . THR A 1 75 ? -26.543 7.566 22.721 1.00 96.75 75 THR A N 1
ATOM 610 C CA . THR A 1 75 ? -26.955 8.465 23.811 1.00 96.75 75 THR A CA 1
ATOM 611 C C . THR A 1 75 ? -28.111 7.901 24.634 1.00 96.75 75 THR A C 1
ATOM 613 O O . THR A 1 75 ? -28.447 8.491 25.657 1.00 96.75 75 THR A O 1
ATOM 616 N N . CYS A 1 76 ? -28.696 6.764 24.241 1.00 97.44 76 CYS A N 1
ATOM 617 C CA . CYS A 1 76 ? -29.720 6.081 25.023 1.00 97.44 76 CYS A CA 1
ATOM 618 C C . CYS A 1 76 ? -29.116 5.474 26.301 1.00 97.44 76 CYS A C 1
ATOM 620 O O . CYS A 1 76 ? -28.061 4.836 26.253 1.00 97.44 76 CYS A O 1
ATOM 622 N N . CYS A 1 77 ? -29.790 5.649 27.436 1.00 97.75 77 CYS A N 1
ATOM 623 C CA . CYS A 1 77 ? -29.451 5.046 28.723 1.00 97.75 77 CYS A CA 1
ATOM 624 C C . CYS A 1 77 ? -30.566 4.156 29.298 1.00 97.75 77 CYS A C 1
ATOM 626 O O . CYS A 1 77 ? -30.487 3.792 30.466 1.00 97.75 77 CYS A O 1
ATOM 628 N N . ASN A 1 78 ? -31.585 3.796 28.506 1.00 97.88 78 ASN A N 1
ATOM 629 C CA . ASN A 1 78 ? -32.632 2.865 28.938 1.00 97.88 78 ASN A CA 1
ATOM 630 C C . ASN A 1 78 ? -32.027 1.456 29.111 1.00 97.88 78 ASN A C 1
ATOM 632 O O . ASN A 1 78 ? -31.554 0.915 28.109 1.00 97.88 78 ASN A O 1
ATOM 636 N N . PRO A 1 79 ? -32.047 0.848 30.315 1.00 97.44 79 PRO A N 1
ATOM 637 C CA . PRO A 1 79 ? -31.512 -0.495 30.526 1.00 97.44 79 PRO A CA 1
ATOM 638 C C . PRO A 1 79 ? -32.169 -1.578 29.666 1.00 97.44 79 PRO A C 1
ATOM 640 O O . PRO A 1 79 ? -31.479 -2.499 29.251 1.00 97.44 79 PRO A O 1
ATOM 643 N N . GLU A 1 80 ? -33.452 -1.444 29.317 1.00 96.12 80 GLU A N 1
ATOM 644 C CA . GLU A 1 80 ? -34.145 -2.399 28.433 1.00 96.12 80 GLU A CA 1
ATOM 645 C C . GLU A 1 80 ? -33.593 -2.391 26.998 1.00 96.12 80 GLU A C 1
ATOM 647 O O . GLU A 1 80 ? -33.820 -3.317 26.225 1.00 96.12 80 GLU A O 1
ATOM 652 N N . HIS A 1 81 ? -32.856 -1.343 26.622 1.00 94.44 81 HIS A N 1
ATOM 653 C CA . HIS A 1 81 ? -32.203 -1.223 25.318 1.00 94.44 81 HIS A CA 1
ATOM 654 C C . HIS A 1 81 ? -30.712 -1.588 25.364 1.00 94.44 81 HIS A C 1
ATOM 656 O O . HIS A 1 81 ? -29.990 -1.300 24.400 1.00 94.44 81 HIS A O 1
ATOM 662 N N . LEU A 1 82 ? -30.240 -2.160 26.474 1.00 96.12 82 LEU A N 1
ATOM 663 C CA . LEU A 1 82 ? -28.844 -2.512 26.705 1.00 96.12 82 LEU A CA 1
ATOM 664 C C . LEU A 1 82 ? -28.717 -4.014 26.942 1.00 96.12 82 LEU A C 1
ATOM 666 O O . LEU A 1 82 ? -29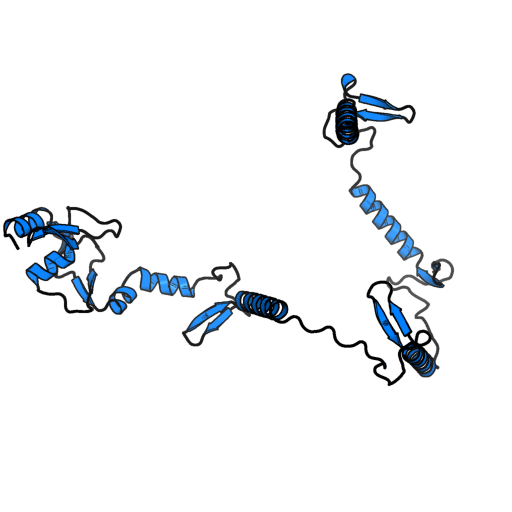.394 -4.568 27.801 1.00 96.12 82 LEU A O 1
ATOM 670 N N . ASP A 1 83 ? -27.807 -4.650 26.210 1.00 94.69 83 ASP A N 1
ATOM 671 C CA . ASP A 1 83 ? -27.507 -6.075 26.364 1.00 94.69 83 ASP A CA 1
ATOM 672 C C . ASP A 1 83 ? -26.058 -6.258 26.855 1.00 94.69 83 ASP A C 1
ATOM 674 O O . ASP A 1 83 ? -25.125 -5.808 26.173 1.00 94.69 83 ASP A O 1
ATOM 678 N N . PRO A 1 84 ? -25.823 -6.861 28.037 1.00 96.25 84 PRO A N 1
ATOM 679 C CA . PRO A 1 84 ? -24.489 -7.223 28.497 1.00 96.25 84 PRO A CA 1
ATOM 680 C C . PRO A 1 84 ? -23.904 -8.344 27.642 1.00 96.25 84 PRO A C 1
ATOM 682 O O . PRO A 1 84 ? -24.304 -9.503 27.711 1.00 96.25 84 PRO A O 1
ATOM 685 N N . VAL A 1 85 ? -22.887 -8.008 26.864 1.00 93.88 85 VAL A N 1
ATOM 686 C CA . VAL A 1 85 ? -22.244 -8.930 25.932 1.00 93.88 85 VAL A CA 1
ATOM 687 C C . VAL A 1 85 ? -20.732 -8.902 26.096 1.00 93.88 85 VAL A C 1
ATOM 689 O O . VAL A 1 85 ? -20.152 -7.964 26.642 1.00 93.88 85 VAL A O 1
ATOM 692 N N . THR A 1 86 ? -20.045 -9.921 25.589 1.00 94.12 86 THR A N 1
ATOM 693 C CA . THR A 1 86 ? -18.580 -9.872 25.515 1.00 94.12 86 THR A CA 1
ATOM 694 C C . THR A 1 86 ? -18.131 -8.804 24.513 1.00 94.12 86 THR A C 1
ATOM 696 O O . THR A 1 86 ? -18.836 -8.474 23.556 1.00 94.12 86 THR A O 1
ATOM 699 N N . GLN A 1 87 ? -16.909 -8.289 24.667 1.00 86.44 87 GLN A N 1
ATOM 700 C CA . GLN A 1 87 ? -16.344 -7.323 23.717 1.00 86.44 87 GLN A CA 1
ATOM 701 C C . GLN A 1 87 ? -16.305 -7.865 22.272 1.00 86.44 87 GLN A C 1
ATOM 703 O O . GLN A 1 87 ? -16.509 -7.103 21.323 1.00 86.44 87 GLN A O 1
ATOM 708 N N . ALA A 1 88 ? -16.066 -9.173 22.108 1.00 82.38 88 ALA A N 1
ATOM 709 C CA . ALA A 1 88 ? -16.064 -9.855 20.815 1.00 82.38 88 ALA A CA 1
ATOM 710 C C . ALA A 1 88 ? -17.471 -9.927 20.200 1.00 82.38 88 ALA A C 1
ATOM 712 O O . ALA A 1 88 ? -17.644 -9.671 19.006 1.00 82.38 88 ALA A O 1
ATOM 713 N N . GLU A 1 89 ? -18.480 -10.223 21.022 1.00 82.56 89 GLU A N 1
ATOM 714 C CA . GLU A 1 89 ? -19.884 -10.225 20.617 1.00 82.56 89 GLU A CA 1
ATOM 715 C C . GLU A 1 89 ? -20.313 -8.818 20.168 1.00 82.56 89 GLU A C 1
ATOM 717 O O . GLU A 1 89 ? -20.771 -8.670 19.034 1.00 82.56 89 GLU A O 1
ATOM 722 N N . ASN A 1 90 ? -20.042 -7.787 20.980 1.00 83.88 90 ASN A N 1
ATOM 723 C CA . ASN A 1 90 ? -20.309 -6.379 20.658 1.00 83.88 90 ASN A CA 1
ATOM 724 C C . ASN A 1 90 ? -19.642 -5.944 19.342 1.00 83.88 90 ASN A C 1
ATOM 726 O O . ASN A 1 90 ? -20.262 -5.307 18.495 1.00 83.88 90 ASN A O 1
ATOM 730 N N . TYR A 1 91 ? -18.378 -6.328 19.118 1.00 78.25 91 TYR A N 1
ATOM 731 C CA . TYR A 1 91 ? -17.680 -5.998 17.872 1.00 78.25 91 TYR A CA 1
ATOM 732 C C . TYR A 1 91 ? -18.344 -6.641 16.650 1.00 78.25 91 TYR A C 1
ATOM 734 O O . TYR A 1 91 ? -18.492 -5.987 15.623 1.00 78.25 91 TYR A O 1
ATOM 742 N N . ARG A 1 92 ? -18.767 -7.905 16.760 1.00 73.31 92 ARG A N 1
ATOM 743 C CA . ARG A 1 92 ? -19.442 -8.630 15.674 1.00 73.31 92 ARG A CA 1
ATOM 744 C C . ARG A 1 92 ? -20.865 -8.112 15.409 1.00 73.31 92 ARG A C 1
ATOM 746 O O . ARG A 1 92 ? -21.275 -8.127 14.251 1.00 73.31 92 ARG A O 1
ATOM 753 N N . ARG A 1 93 ? -21.598 -7.655 16.434 1.00 73.50 93 ARG A N 1
ATOM 754 C CA . ARG A 1 93 ? -22.927 -7.025 16.283 1.00 73.50 93 ARG A CA 1
ATOM 755 C C . ARG A 1 93 ? -22.838 -5.604 15.733 1.00 73.50 93 ARG A C 1
ATOM 757 O O . ARG A 1 93 ? -23.687 -5.194 14.949 1.00 73.50 93 ARG A O 1
ATOM 764 N N . GLY A 1 94 ? -21.801 -4.863 16.114 1.00 67.94 94 GLY A N 1
ATOM 765 C CA . GLY A 1 94 ? -21.626 -3.477 15.711 1.00 67.94 94 GLY A CA 1
ATOM 766 C C . GLY A 1 94 ? -21.494 -3.300 14.196 1.00 67.94 94 GLY A C 1
ATOM 767 O O . GLY A 1 94 ? -20.857 -4.094 13.503 1.00 67.94 94 GLY A O 1
ATOM 768 N N . VAL A 1 95 ? -22.017 -2.175 13.703 1.00 61.28 95 VAL A N 1
ATOM 769 C CA . VAL A 1 95 ? -21.955 -1.742 12.292 1.00 61.28 95 VAL A CA 1
ATOM 770 C C . VAL A 1 95 ? -20.528 -1.844 11.724 1.00 61.28 95 VAL A C 1
ATOM 772 O O . VAL A 1 95 ? -20.314 -2.332 10.622 1.00 61.28 95 VAL A O 1
ATOM 775 N N . GLY A 1 96 ? -19.509 -1.497 12.523 1.00 56.31 96 GLY A N 1
ATOM 776 C CA . GLY A 1 96 ? -18.099 -1.609 12.131 1.00 56.31 96 GLY A CA 1
ATOM 777 C C . GLY A 1 96 ? -17.566 -3.042 11.981 1.00 56.31 96 GLY A C 1
ATOM 778 O O . GLY A 1 96 ? -16.594 -3.237 11.257 1.00 56.31 96 GLY A O 1
ATOM 779 N N . GLY A 1 97 ? -18.175 -4.041 12.625 1.00 51.91 97 GLY A N 1
ATOM 780 C CA . GLY A 1 97 ? -17.817 -5.453 12.464 1.00 51.91 97 GLY A CA 1
ATOM 781 C C . GLY A 1 97 ? -18.433 -6.074 11.214 1.00 51.91 97 GLY A C 1
ATOM 782 O O . GLY A 1 97 ? -17.739 -6.773 10.473 1.00 51.91 97 GLY A O 1
ATOM 783 N N . GLN A 1 98 ? -19.702 -5.766 10.933 1.00 51.59 98 GLN A N 1
ATOM 784 C CA . GLN A 1 98 ? -20.401 -6.242 9.735 1.00 51.59 98 GLN A CA 1
ATOM 785 C C . GLN A 1 98 ? -19.879 -5.550 8.465 1.00 51.59 98 GLN A C 1
ATOM 787 O O . GLN A 1 98 ? -19.400 -6.223 7.542 1.00 51.59 98 GLN A O 1
ATOM 792 N N . ASP A 1 99 ? -19.849 -4.214 8.456 1.00 50.94 99 ASP A N 1
ATOM 793 C CA . ASP A 1 99 ? -19.360 -3.428 7.318 1.00 50.94 99 ASP A CA 1
ATOM 794 C C . ASP A 1 99 ? -17.845 -3.528 7.177 1.00 50.94 99 ASP A C 1
ATOM 796 O O . ASP A 1 99 ? -17.322 -3.590 6.065 1.00 50.94 99 ASP A O 1
ATOM 800 N N . GLY A 1 100 ? -17.114 -3.611 8.292 1.00 59.41 100 GLY A N 1
ATOM 801 C CA . GLY A 1 100 ? -15.663 -3.774 8.282 1.00 59.41 100 GLY A CA 1
ATOM 802 C C . GLY A 1 100 ? -15.235 -5.113 7.690 1.00 59.41 100 GLY A C 1
ATOM 803 O O . GLY A 1 100 ? -14.324 -5.147 6.863 1.00 59.41 100 GLY A O 1
ATOM 804 N N . ALA A 1 101 ? -15.905 -6.217 8.032 1.00 63.81 101 ALA A N 1
ATOM 805 C CA . ALA A 1 101 ? -15.610 -7.520 7.440 1.00 63.81 101 ALA A CA 1
ATOM 806 C C . ALA A 1 101 ? -15.951 -7.558 5.941 1.00 63.81 101 ALA A C 1
ATOM 808 O O . ALA A 1 101 ? -15.150 -8.045 5.136 1.00 63.81 101 ALA A O 1
ATOM 809 N N . ALA A 1 102 ? -17.103 -7.009 5.540 1.00 65.75 102 ALA A N 1
ATOM 810 C CA . ALA A 1 102 ? -17.481 -6.877 4.134 1.00 65.75 102 ALA A CA 1
ATOM 811 C C . ALA A 1 102 ? -16.481 -6.007 3.356 1.00 65.75 102 ALA A C 1
ATOM 813 O O . ALA A 1 102 ? -15.963 -6.434 2.325 1.00 65.75 102 ALA A O 1
ATOM 814 N N . PHE A 1 103 ? -16.103 -4.851 3.898 1.00 65.81 103 PHE A N 1
ATOM 815 C CA . PHE A 1 103 ? -15.073 -3.972 3.348 1.00 65.81 103 PHE A CA 1
ATOM 816 C C . PHE A 1 103 ? -13.728 -4.700 3.199 1.00 65.81 103 PHE A C 1
ATOM 818 O O . PHE A 1 103 ? -13.107 -4.678 2.133 1.00 65.81 103 PHE A O 1
ATOM 825 N N . GLN A 1 104 ? -13.296 -5.435 4.231 1.00 71.25 104 GLN A N 1
ATOM 826 C CA . GLN A 1 104 ? -12.055 -6.211 4.202 1.00 71.25 104 GLN A CA 1
ATOM 827 C C . GLN A 1 104 ? -12.095 -7.409 3.259 1.00 71.25 104 GLN A C 1
ATOM 829 O O . GLN A 1 104 ? -11.012 -7.872 2.898 1.00 71.25 104 GLN A O 1
ATOM 834 N N . ARG A 1 105 ? -13.265 -7.893 2.823 1.00 72.69 105 ARG A N 1
ATOM 835 C CA . ARG A 1 105 ? -13.428 -8.907 1.761 1.00 72.69 105 ARG A CA 1
ATOM 836 C C . ARG A 1 105 ? -13.544 -8.294 0.363 1.00 72.69 105 ARG A C 1
ATOM 838 O O . ARG A 1 105 ? -12.939 -8.817 -0.566 1.00 72.69 105 ARG A O 1
ATOM 845 N N . ASN A 1 106 ? -14.199 -7.145 0.236 1.00 77.25 106 ASN A N 1
ATOM 846 C CA . ASN A 1 106 ? -14.473 -6.487 -1.047 1.00 77.25 106 ASN A CA 1
ATOM 847 C C . ASN A 1 106 ? -13.325 -5.601 -1.533 1.00 77.25 106 ASN A C 1
ATOM 849 O O . ASN A 1 106 ? -13.282 -5.217 -2.697 1.00 77.25 106 ASN A O 1
ATOM 853 N N . LYS A 1 107 ? -12.355 -5.304 -0.663 1.00 80.44 107 LYS A N 1
ATOM 854 C CA . LYS A 1 107 ? -11.158 -4.544 -1.027 1.00 80.44 107 LYS A CA 1
ATOM 855 C C . LYS A 1 107 ? -10.478 -5.144 -2.273 1.00 80.44 107 LYS A C 1
ATOM 857 O O . LYS A 1 107 ? -10.131 -6.328 -2.275 1.00 80.44 107 LYS A O 1
ATOM 862 N N . THR A 1 108 ? -10.285 -4.326 -3.304 1.00 87.75 108 THR A N 1
ATOM 863 C CA . THR A 1 108 ? -9.698 -4.718 -4.598 1.00 87.75 108 THR A CA 1
ATOM 864 C C . THR A 1 108 ? -8.182 -4.544 -4.639 1.00 87.75 108 THR A C 1
ATOM 866 O O . THR A 1 108 ? -7.539 -5.042 -5.557 1.00 87.75 108 THR A O 1
ATOM 869 N N . GLY A 1 109 ? -7.590 -3.884 -3.638 1.00 85.88 109 GLY A N 1
ATOM 870 C CA . GLY A 1 109 ? -6.156 -3.611 -3.563 1.00 85.88 109 GLY A CA 1
ATOM 871 C C . GLY A 1 109 ? -5.584 -3.730 -2.151 1.00 85.88 109 GLY A C 1
ATOM 872 O O . GLY A 1 109 ? -6.265 -3.531 -1.147 1.00 85.88 109 GLY A O 1
ATOM 873 N N . CYS A 1 110 ? -4.310 -4.086 -2.045 1.00 89.00 110 CYS A N 1
ATOM 874 C CA . CYS A 1 110 ? -3.594 -4.116 -0.779 1.00 89.00 110 CYS A CA 1
ATOM 875 C C . CYS A 1 110 ? -3.298 -2.693 -0.276 1.00 89.00 110 CYS A C 1
ATOM 877 O O . CYS A 1 110 ? -3.381 -1.747 -1.053 1.00 89.00 110 CYS A O 1
ATOM 879 N N . PRO A 1 111 ? -2.890 -2.515 0.997 1.00 83.75 111 PRO A N 1
ATOM 880 C CA . PRO A 1 111 ? -2.572 -1.189 1.549 1.00 83.75 111 PRO A CA 1
ATOM 881 C C . PRO A 1 111 ? -1.469 -0.422 0.800 1.00 83.75 111 PRO A C 1
ATOM 883 O O . PRO A 1 111 ? -1.353 0.785 0.942 1.00 83.75 111 PRO A O 1
ATOM 886 N N . HIS A 1 112 ? -0.669 -1.126 -0.006 1.00 83.00 112 HIS A N 1
ATOM 887 C CA . HIS A 1 112 ? 0.376 -0.557 -0.864 1.00 83.00 112 HIS A CA 1
ATOM 888 C C . HIS A 1 112 ? -0.089 -0.349 -2.318 1.00 83.00 112 HIS A C 1
ATOM 890 O O . HIS A 1 112 ? 0.736 -0.132 -3.195 1.00 83.00 112 HIS A O 1
ATOM 896 N N . GLY A 1 113 ? -1.388 -0.486 -2.599 1.00 87.25 113 GLY A N 1
ATOM 897 C CA . GLY A 1 113 ? -1.975 -0.257 -3.922 1.00 87.25 113 GLY A CA 1
ATOM 898 C C . GLY A 1 113 ? -1.897 -1.432 -4.904 1.00 87.25 113 GLY A C 1
ATOM 899 O O . GLY A 1 113 ? -2.387 -1.316 -6.021 1.00 87.25 113 GLY A O 1
ATOM 900 N N . HIS A 1 114 ? -1.327 -2.582 -4.529 1.00 93.50 114 HIS A N 1
ATOM 901 C CA . HIS A 1 114 ? -1.259 -3.736 -5.435 1.00 93.50 114 HIS A CA 1
ATOM 902 C C . HIS A 1 114 ? -2.607 -4.471 -5.526 1.00 93.50 114 HIS A C 1
ATOM 904 O O . HIS A 1 114 ? -3.243 -4.672 -4.493 1.00 93.50 114 HIS A O 1
ATOM 910 N N . PRO A 1 115 ? -3.018 -4.972 -6.699 1.00 92.19 115 PRO A N 1
ATOM 911 C CA . PRO A 1 115 ? -4.339 -5.576 -6.887 1.00 92.19 115 PRO A CA 1
ATOM 912 C C . PRO A 1 115 ? -4.522 -6.875 -6.087 1.00 92.19 115 PRO A C 1
ATOM 914 O O . PRO A 1 115 ? -3.671 -7.757 -6.122 1.00 92.19 115 PRO A O 1
ATOM 917 N N . TYR A 1 116 ? -5.646 -7.047 -5.398 1.00 90.75 116 TYR A N 1
ATOM 918 C CA . TYR A 1 116 ? -6.062 -8.324 -4.809 1.00 90.75 116 TYR A CA 1
ATOM 919 C C . TYR A 1 116 ? -6.880 -9.143 -5.805 1.00 90.75 116 TYR A C 1
ATOM 921 O O . TYR A 1 116 ? -8.047 -9.451 -5.577 1.00 90.75 116 TYR A O 1
ATOM 929 N N . SER A 1 117 ? -6.246 -9.508 -6.911 1.00 90.94 117 SER A N 1
ATOM 930 C CA . SER A 1 117 ? -6.828 -10.349 -7.951 1.00 90.94 117 SER A CA 1
ATOM 931 C C . SER A 1 117 ? -5.793 -11.332 -8.497 1.00 90.94 117 SER A C 1
ATOM 933 O O . SER A 1 117 ? -4.582 -11.121 -8.351 1.00 90.94 117 SER A O 1
ATOM 935 N N . GLY A 1 118 ? -6.291 -12.415 -9.105 1.00 91.25 118 GLY A N 1
ATOM 936 C CA . GLY A 1 118 ? -5.490 -13.437 -9.783 1.00 91.25 118 GLY A CA 1
ATOM 937 C C . GLY A 1 118 ? -4.291 -13.906 -8.960 1.00 91.25 118 GLY A C 1
ATOM 938 O O . GLY A 1 118 ? -4.391 -14.130 -7.753 1.00 91.25 118 GLY A O 1
ATOM 939 N N . ASP A 1 119 ? -3.130 -13.967 -9.612 1.00 93.62 119 ASP A N 1
ATOM 940 C CA . ASP A 1 119 ? -1.881 -14.441 -9.012 1.00 93.62 119 ASP A CA 1
ATOM 941 C C . ASP A 1 119 ? -1.364 -13.568 -7.868 1.00 93.62 119 ASP A C 1
ATOM 943 O O . ASP A 1 119 ? -0.526 -14.015 -7.083 1.00 93.62 119 ASP A O 1
ATOM 947 N N . ASN A 1 120 ? -1.803 -12.312 -7.754 1.00 94.12 120 ASN A N 1
ATOM 948 C CA . ASN A 1 120 ? -1.286 -11.425 -6.718 1.00 94.12 120 ASN A CA 1
ATOM 949 C C . ASN A 1 120 ? -1.946 -11.654 -5.348 1.00 94.12 120 ASN A C 1
ATOM 951 O O . ASN A 1 120 ? -1.362 -11.285 -4.323 1.00 94.12 120 ASN A O 1
ATOM 955 N N . LEU A 1 121 ? -3.118 -12.290 -5.316 1.00 94.00 121 LEU A N 1
ATOM 956 C CA . LEU A 1 121 ? -3.838 -12.638 -4.096 1.00 94.00 121 LEU A CA 1
ATOM 957 C C . LEU A 1 121 ? -3.471 -14.053 -3.625 1.00 94.00 121 LEU A C 1
ATOM 959 O O . LEU A 1 121 ? -3.396 -15.000 -4.402 1.00 94.00 121 LEU A O 1
ATOM 963 N N . TYR A 1 122 ? -3.265 -14.211 -2.321 1.00 93.12 122 TYR A N 1
ATOM 964 C CA . TYR A 1 122 ? -3.248 -15.520 -1.666 1.00 93.12 122 TYR A CA 1
ATOM 965 C C . TYR A 1 122 ? -3.964 -15.448 -0.318 1.00 93.12 122 TYR A C 1
ATOM 967 O O . TYR A 1 122 ? -4.041 -14.376 0.285 1.00 93.12 122 TYR A O 1
ATOM 975 N N . ILE A 1 123 ? -4.475 -16.580 0.162 1.00 91.81 123 ILE A N 1
ATOM 976 C CA . ILE A 1 123 ? -5.125 -16.688 1.473 1.00 91.81 123 ILE A CA 1
ATOM 977 C C . ILE A 1 123 ? -4.129 -17.292 2.465 1.00 91.81 123 ILE A C 1
ATOM 979 O O . ILE A 1 123 ? -3.451 -18.274 2.158 1.00 91.81 123 ILE A O 1
ATOM 983 N N . ARG A 1 124 ? -3.976 -16.662 3.630 1.00 90.19 124 ARG A N 1
ATOM 984 C CA . ARG A 1 124 ? -3.144 -17.161 4.730 1.00 90.19 124 ARG A CA 1
ATOM 985 C C . ARG A 1 124 ? -3.895 -18.219 5.539 1.00 90.19 124 ARG A C 1
ATOM 987 O O . ARG A 1 124 ? -5.106 -18.359 5.426 1.00 90.19 124 ARG A O 1
ATOM 994 N N . LYS A 1 125 ? -3.167 -18.938 6.399 1.00 90.31 125 LYS A N 1
ATOM 995 C CA . LYS A 1 125 ? -3.745 -19.965 7.286 1.00 90.31 125 LYS A CA 1
ATOM 996 C C . LYS A 1 125 ? -4.800 -19.409 8.252 1.00 90.31 125 LYS A C 1
ATOM 998 O O . LYS A 1 125 ? -5.713 -20.130 8.615 1.00 90.31 125 LYS A O 1
ATOM 1003 N N . ASP A 1 126 ? -4.687 -18.137 8.626 1.00 82.94 126 ASP A N 1
ATOM 1004 C CA . ASP A 1 126 ? -5.645 -17.410 9.471 1.00 82.94 126 ASP A CA 1
ATOM 1005 C C . ASP A 1 126 ? -6.868 -16.877 8.692 1.00 82.94 126 ASP A C 1
ATOM 1007 O O . ASP A 1 126 ? -7.654 -16.097 9.223 1.00 82.94 126 ASP A O 1
ATOM 1011 N N . GLY A 1 127 ? -7.008 -17.231 7.409 1.00 81.38 127 GLY A N 1
ATOM 1012 C CA . GLY A 1 127 ? -8.067 -16.737 6.527 1.00 81.38 127 GLY A CA 1
ATOM 1013 C C . GLY A 1 127 ? -7.845 -15.315 5.999 1.00 81.38 127 GLY A C 1
ATOM 1014 O O . GLY A 1 127 ? -8.624 -14.834 5.173 1.00 81.38 127 GLY A O 1
ATOM 1015 N N . SER A 1 128 ? -6.777 -14.623 6.410 1.00 84.75 128 SER A N 1
ATOM 1016 C CA . SER A 1 128 ? -6.495 -13.265 5.943 1.00 84.75 128 SER A CA 1
ATOM 1017 C C . SER A 1 128 ? -5.953 -13.243 4.508 1.00 84.75 128 SER A C 1
ATOM 1019 O O . SER A 1 128 ? -5.241 -14.141 4.051 1.00 84.75 128 SER A O 1
ATOM 1021 N N . ARG A 1 129 ? -6.256 -12.164 3.774 1.00 89.25 129 ARG A N 1
ATOM 1022 C CA . ARG A 1 129 ? -5.761 -11.945 2.405 1.00 89.25 129 ARG A CA 1
ATOM 1023 C C . ARG A 1 129 ? -4.331 -11.397 2.412 1.00 89.25 129 ARG A C 1
ATOM 1025 O O . ARG A 1 129 ? -4.029 -10.409 3.087 1.00 89.25 129 ARG A O 1
ATOM 1032 N N . GLY A 1 130 ? -3.452 -12.022 1.636 1.00 91.69 130 GLY A N 1
ATOM 1033 C CA . GLY A 1 130 ? -2.060 -11.636 1.435 1.00 91.69 130 GLY A CA 1
ATOM 1034 C C . GLY A 1 130 ? -1.775 -11.168 0.006 1.00 91.69 130 GLY A C 1
ATOM 1035 O O . GLY A 1 130 ? -2.433 -11.579 -0.945 1.00 91.69 130 GLY A O 1
ATOM 1036 N N . CYS A 1 131 ? -0.778 -10.287 -0.140 1.00 95.56 131 CYS A N 1
ATOM 1037 C CA . CYS A 1 131 ? -0.330 -9.739 -1.425 1.00 95.56 131 CYS A CA 1
ATOM 1038 C C . CYS A 1 131 ? 1.033 -10.328 -1.811 1.00 95.56 131 CYS A C 1
ATOM 1040 O O . CYS A 1 131 ? 2.017 -10.145 -1.082 1.00 95.56 131 CYS A O 1
ATOM 1042 N N . ARG A 1 132 ? 1.115 -11.036 -2.944 1.00 95.88 132 ARG A N 1
ATOM 1043 C CA . ARG A 1 132 ? 2.366 -11.663 -3.407 1.00 95.88 132 ARG A CA 1
ATOM 1044 C C . ARG A 1 132 ? 3.409 -10.639 -3.818 1.00 95.88 132 ARG A C 1
ATOM 1046 O O . ARG A 1 132 ? 4.583 -10.848 -3.537 1.00 95.88 132 ARG A O 1
ATOM 1053 N N . THR A 1 133 ? 3.003 -9.528 -4.423 1.00 96.38 133 THR A N 1
ATOM 1054 C CA . THR A 1 133 ? 3.922 -8.444 -4.796 1.00 96.38 133 THR A CA 1
ATOM 1055 C C . THR A 1 133 ? 4.608 -7.863 -3.562 1.00 96.38 133 THR A C 1
ATOM 1057 O O . THR A 1 133 ? 5.835 -7.824 -3.516 1.00 96.38 133 THR A O 1
ATOM 1060 N N . CYS A 1 134 ? 3.851 -7.563 -2.500 1.00 94.94 134 CYS A N 1
ATOM 1061 C CA . CYS A 1 134 ? 4.434 -7.181 -1.209 1.00 94.94 134 CYS A CA 1
ATOM 1062 C C . CYS A 1 134 ? 5.371 -8.264 -0.651 1.00 94.94 134 CYS A C 1
ATOM 1064 O O . CYS A 1 134 ? 6.420 -7.945 -0.100 1.00 94.94 134 CYS A O 1
ATOM 1066 N N . GLY A 1 135 ? 5.017 -9.544 -0.804 1.00 95.25 135 GLY A N 1
ATOM 1067 C CA . GLY A 1 135 ? 5.880 -10.659 -0.404 1.00 95.25 135 GLY A CA 1
ATOM 1068 C C . GLY A 1 135 ? 7.218 -10.690 -1.154 1.00 95.25 135 GLY A C 1
ATOM 1069 O O . GLY A 1 135 ? 8.263 -10.877 -0.531 1.00 95.25 135 GLY A O 1
ATOM 1070 N N . ARG A 1 136 ? 7.210 -10.460 -2.474 1.00 95.81 136 ARG A N 1
ATOM 1071 C CA . ARG A 1 136 ? 8.427 -10.398 -3.303 1.00 95.81 136 ARG A CA 1
ATOM 1072 C C . ARG A 1 136 ? 9.321 -9.227 -2.908 1.00 95.81 136 ARG A C 1
ATOM 1074 O O . ARG A 1 136 ? 10.522 -9.433 -2.766 1.00 95.81 136 ARG A O 1
ATOM 1081 N N . ILE A 1 137 ? 8.734 -8.049 -2.685 1.00 95.25 137 ILE A N 1
ATOM 1082 C CA . ILE A 1 137 ? 9.455 -6.848 -2.234 1.00 95.25 137 ILE A CA 1
ATOM 1083 C C . ILE A 1 137 ? 10.174 -7.140 -0.914 1.00 95.25 137 ILE A C 1
ATOM 1085 O O . ILE A 1 137 ? 11.398 -7.073 -0.859 1.00 95.25 137 ILE A O 1
ATOM 1089 N N . LYS A 1 138 ? 9.440 -7.610 0.103 1.00 94.25 138 LYS A N 1
ATOM 1090 C CA . LYS A 1 138 ? 10.022 -7.959 1.409 1.00 94.25 138 LYS A CA 1
ATOM 1091 C C . LYS A 1 138 ? 11.123 -9.016 1.304 1.00 94.25 138 LYS A C 1
ATOM 1093 O O . LYS A 1 138 ? 12.138 -8.932 1.989 1.00 94.25 138 LYS A O 1
ATOM 1098 N N . SER A 1 139 ? 10.944 -10.024 0.447 1.00 96.06 139 SER A N 1
ATOM 1099 C CA . SER A 1 139 ? 11.965 -11.055 0.225 1.00 96.06 139 SER A CA 1
ATOM 1100 C C . SER A 1 139 ? 13.231 -10.483 -0.420 1.00 96.06 139 SER A C 1
ATOM 1102 O O . SER A 1 139 ? 14.338 -10.853 -0.028 1.00 96.06 139 SER A O 1
ATOM 1104 N N . ALA A 1 140 ? 13.087 -9.573 -1.386 1.00 95.00 140 ALA A N 1
ATOM 1105 C CA . ALA A 1 140 ? 14.212 -8.900 -2.024 1.00 95.00 140 ALA A CA 1
ATOM 1106 C C . ALA A 1 140 ? 14.969 -8.004 -1.032 1.00 95.00 140 ALA A C 1
ATOM 1108 O O . ALA A 1 140 ? 16.191 -8.110 -0.940 1.00 95.00 140 ALA A O 1
ATOM 1109 N N . GLU A 1 141 ? 14.254 -7.203 -0.238 1.00 94.56 141 GLU A N 1
ATOM 1110 C CA . GLU A 1 141 ? 14.825 -6.363 0.825 1.00 94.56 141 GLU A CA 1
ATOM 1111 C C . GLU A 1 141 ? 15.585 -7.200 1.858 1.00 94.56 141 GLU A C 1
ATOM 1113 O O . GLU A 1 141 ? 16.725 -6.890 2.203 1.00 94.56 141 GLU A O 1
ATOM 1118 N N . TYR A 1 142 ? 14.997 -8.316 2.301 1.00 94.38 142 TYR A N 1
ATOM 1119 C CA . TYR A 1 142 ? 15.651 -9.253 3.212 1.00 94.38 142 TYR A CA 1
ATOM 1120 C C . TYR A 1 142 ? 16.963 -9.799 2.630 1.00 94.38 142 TYR A C 1
ATOM 1122 O O . TYR A 1 142 ? 17.988 -9.796 3.313 1.00 94.38 142 TYR A O 1
ATOM 1130 N N . LYS A 1 143 ? 16.951 -10.245 1.366 1.00 93.62 143 LYS A N 1
ATOM 1131 C CA . LYS A 1 143 ? 18.149 -10.766 0.686 1.00 93.62 143 LYS A CA 1
ATOM 1132 C C . LYS A 1 143 ? 19.219 -9.690 0.519 1.00 93.62 143 LYS A C 1
ATOM 1134 O O . LYS A 1 143 ? 20.392 -9.980 0.728 1.00 93.62 143 LYS A O 1
ATOM 1139 N N . ALA A 1 144 ? 18.827 -8.466 0.167 1.00 91.81 144 ALA A N 1
ATOM 1140 C CA . ALA A 1 144 ? 19.742 -7.336 0.038 1.00 91.81 144 ALA A CA 1
ATOM 1141 C C . ALA A 1 144 ? 20.398 -7.000 1.383 1.00 91.81 144 ALA A C 1
ATOM 1143 O O . ALA A 1 144 ? 21.622 -6.923 1.460 1.00 91.81 144 ALA A O 1
ATOM 1144 N N . ARG A 1 145 ? 19.605 -6.912 2.458 1.00 94.19 145 ARG A N 1
ATOM 1145 C CA . ARG A 1 145 ? 20.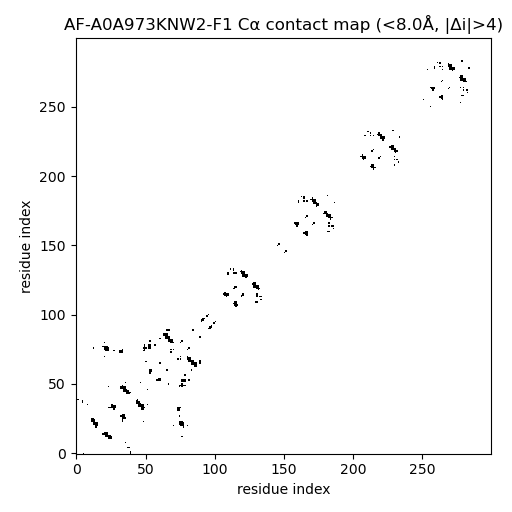119 -6.720 3.818 1.00 94.19 145 ARG A CA 1
ATOM 1146 C C . ARG A 1 145 ? 21.094 -7.826 4.207 1.00 94.19 145 ARG A C 1
ATOM 1148 O O . ARG A 1 145 ? 22.194 -7.523 4.645 1.00 94.19 145 ARG A O 1
ATOM 1155 N N . LYS A 1 146 ? 20.737 -9.098 3.996 1.00 92.38 146 LYS A N 1
ATOM 1156 C CA . LYS A 1 146 ? 21.622 -10.228 4.321 1.00 92.38 146 LYS A CA 1
ATOM 1157 C C . LYS A 1 146 ? 22.915 -10.233 3.516 1.00 92.38 146 LYS A C 1
ATOM 1159 O O . LYS A 1 146 ? 23.957 -10.564 4.063 1.00 92.38 146 LYS A O 1
ATOM 1164 N N . ARG A 1 147 ? 22.860 -9.826 2.248 1.00 88.00 147 ARG A N 1
ATOM 1165 C CA . ARG A 1 147 ? 24.049 -9.650 1.409 1.00 88.00 147 ARG A CA 1
ATOM 1166 C C . ARG A 1 147 ? 24.929 -8.490 1.879 1.00 88.00 147 ARG A C 1
ATOM 1168 O O . ARG A 1 147 ? 26.131 -8.560 1.685 1.00 88.00 147 ARG A O 1
ATOM 1175 N N . ASN A 1 148 ? 24.355 -7.441 2.463 1.00 86.88 148 ASN A N 1
ATOM 1176 C CA . ASN A 1 148 ? 25.128 -6.338 3.035 1.00 86.88 148 ASN A CA 1
ATOM 1177 C C . ASN A 1 148 ? 25.720 -6.701 4.405 1.00 86.88 148 ASN A C 1
ATOM 1179 O O . ASN A 1 148 ? 26.859 -6.345 4.672 1.00 86.88 148 ASN A O 1
ATOM 1183 N N . GLU A 1 149 ? 24.970 -7.421 5.249 1.00 91.44 149 GLU A N 1
ATOM 1184 C CA . GLU A 1 149 ? 25.450 -7.941 6.542 1.00 91.44 149 GLU A CA 1
ATOM 1185 C C . GLU A 1 149 ? 26.576 -8.962 6.361 1.00 91.44 149 GLU A C 1
ATOM 1187 O O . GLU A 1 149 ? 27.529 -8.970 7.131 1.00 91.44 149 GLU A O 1
ATOM 1192 N N . ASN A 1 150 ? 26.458 -9.831 5.355 1.00 87.62 150 ASN A N 1
ATOM 1193 C CA . ASN A 1 150 ? 27.437 -10.868 5.066 1.00 87.62 150 ASN A CA 1
ATOM 1194 C C . ASN A 1 150 ? 27.764 -10.865 3.562 1.00 87.62 150 ASN A C 1
ATOM 1196 O O . ASN A 1 150 ? 27.168 -11.628 2.785 1.00 87.62 150 ASN A O 1
ATOM 1200 N N . PRO A 1 151 ? 28.630 -9.937 3.116 1.00 81.31 151 PRO A N 1
ATOM 1201 C CA . PRO A 1 151 ? 28.997 -9.832 1.716 1.00 81.31 151 PRO A CA 1
ATOM 1202 C C . PRO A 1 151 ? 29.713 -11.111 1.274 1.00 81.31 151 PRO A C 1
ATOM 1204 O O . PRO A 1 151 ? 30.661 -11.540 1.926 1.00 81.31 151 PRO A O 1
ATOM 1207 N N . PRO A 1 152 ? 29.279 -11.744 0.167 1.00 78.62 152 PRO A N 1
ATOM 1208 C CA . PRO A 1 152 ? 29.934 -12.948 -0.309 1.00 78.62 152 PRO A CA 1
ATOM 1209 C C . PRO A 1 152 ? 31.364 -12.611 -0.715 1.00 78.62 152 PRO A C 1
ATOM 1211 O O . PRO A 1 152 ? 31.581 -11.688 -1.508 1.00 78.62 152 PRO A O 1
ATOM 1214 N N . GLU A 1 153 ? 32.320 -13.386 -0.210 1.00 78.69 153 GLU A N 1
ATOM 1215 C CA . GLU A 1 153 ? 33.714 -13.237 -0.604 1.00 78.69 153 GLU A CA 1
ATOM 1216 C C . GLU A 1 153 ? 33.866 -13.373 -2.128 1.00 78.69 153 GLU A C 1
ATOM 1218 O O . GLU A 1 153 ? 33.190 -14.198 -2.771 1.00 78.69 153 GLU A O 1
ATOM 1223 N N . PRO A 1 154 ? 34.741 -12.562 -2.748 1.00 78.06 154 PRO A N 1
ATOM 1224 C CA . PRO A 1 154 ? 35.038 -12.699 -4.160 1.00 78.06 154 PRO A CA 1
ATOM 1225 C C . PRO A 1 154 ? 35.610 -14.094 -4.408 1.00 78.06 154 PRO A C 1
ATOM 1227 O O . PRO A 1 154 ? 36.660 -14.461 -3.886 1.00 78.06 154 PRO A O 1
ATOM 1230 N N . ARG A 1 155 ? 34.911 -14.886 -5.230 1.00 77.06 155 ARG A N 1
ATOM 1231 C CA . ARG A 1 155 ? 35.365 -16.238 -5.570 1.00 77.06 155 ARG A CA 1
ATOM 1232 C C . ARG A 1 155 ? 36.785 -16.166 -6.140 1.00 77.06 155 ARG A C 1
ATOM 1234 O O . ARG A 1 155 ? 37.016 -15.342 -7.035 1.00 77.06 155 ARG A O 1
ATOM 1241 N N . PRO A 1 156 ? 37.704 -17.044 -5.704 1.00 79.12 156 PRO A N 1
ATOM 1242 C CA . PRO A 1 156 ? 39.065 -17.042 -6.212 1.00 79.12 156 PRO A CA 1
ATOM 1243 C C . PRO A 1 156 ? 39.057 -17.198 -7.733 1.00 79.12 156 PRO A C 1
ATOM 1245 O O . PRO A 1 156 ? 38.248 -17.933 -8.319 1.00 79.12 156 PRO A O 1
ATOM 1248 N N . ARG A 1 157 ? 39.956 -16.464 -8.396 1.00 82.62 157 ARG A N 1
ATOM 1249 C CA . ARG A 1 157 ? 40.108 -16.540 -9.849 1.00 82.62 157 ARG A CA 1
ATOM 1250 C C . ARG A 1 157 ? 40.512 -17.964 -10.211 1.00 82.62 157 ARG A C 1
ATOM 1252 O O . ARG A 1 157 ? 41.607 -18.401 -9.887 1.00 82.62 157 ARG A O 1
ATOM 1259 N N . LYS A 1 158 ? 39.633 -18.674 -10.923 1.00 87.75 158 LYS A N 1
ATOM 1260 C CA . LYS A 1 158 ? 39.934 -20.027 -11.410 1.00 87.75 158 LYS A CA 1
ATOM 1261 C C . LYS A 1 158 ? 41.227 -20.014 -12.229 1.00 87.75 158 LYS A C 1
ATOM 1263 O O . LYS A 1 158 ? 41.344 -19.193 -13.142 1.00 87.75 158 LYS A O 1
ATOM 1268 N N . GLN A 1 159 ? 42.151 -20.910 -11.901 1.00 91.19 159 GLN A N 1
ATOM 1269 C CA . GLN A 1 159 ? 43.393 -21.115 -12.653 1.00 91.19 159 GLN A CA 1
ATOM 1270 C C . GLN A 1 159 ? 43.127 -21.858 -13.968 1.00 91.19 159 GLN A C 1
ATOM 1272 O O . GLN A 1 159 ? 43.760 -21.573 -14.976 1.00 91.19 159 GLN A O 1
ATOM 1277 N N . PHE A 1 160 ? 42.088 -22.699 -13.996 1.00 93.75 160 PHE A N 1
ATOM 1278 C CA . PHE A 1 160 ? 41.712 -23.503 -15.157 1.00 93.75 160 PHE A CA 1
ATOM 1279 C C . PHE A 1 160 ? 40.298 -23.181 -15.649 1.00 93.75 160 PHE A C 1
ATOM 1281 O O . PHE A 1 160 ? 39.391 -22.823 -14.883 1.00 93.75 160 PHE A O 1
ATOM 1288 N N . CYS A 1 161 ? 40.091 -23.300 -16.958 1.00 91.88 161 CYS A N 1
ATOM 1289 C CA . CYS A 1 161 ? 38.775 -23.197 -17.571 1.00 91.88 161 CYS A CA 1
ATOM 1290 C C . CYS A 1 161 ? 37.940 -24.467 -17.314 1.00 91.88 161 CYS A C 1
ATOM 1292 O O . CYS A 1 161 ? 38.426 -25.464 -16.792 1.00 91.88 161 CYS A O 1
ATOM 1294 N N . LYS A 1 162 ? 36.660 -24.464 -17.717 1.00 89.81 162 LYS A N 1
ATOM 1295 C CA . LYS A 1 162 ? 35.768 -25.630 -17.536 1.00 89.81 162 LYS A CA 1
ATOM 1296 C C . LYS A 1 162 ? 36.244 -26.907 -18.248 1.00 89.81 162 LYS A C 1
ATOM 1298 O O . LYS A 1 162 ? 35.759 -27.974 -17.910 1.00 89.81 162 LYS A O 1
ATOM 1303 N N . GLN A 1 163 ? 37.118 -26.782 -19.247 1.00 89.44 163 GLN A N 1
ATOM 1304 C CA . GLN A 1 163 ? 37.683 -27.900 -20.011 1.00 89.44 163 GLN A CA 1
ATOM 1305 C C . GLN A 1 163 ? 39.093 -28.284 -19.526 1.00 89.44 163 GLN A C 1
ATOM 1307 O O . GLN A 1 163 ? 39.778 -29.033 -20.204 1.00 89.44 163 GLN A O 1
ATOM 1312 N N . GLY A 1 164 ? 39.553 -27.735 -18.395 1.00 92.06 164 GLY A N 1
ATOM 1313 C CA . GLY A 1 164 ? 40.864 -28.049 -17.822 1.00 92.06 164 GLY A CA 1
ATOM 1314 C C . GLY A 1 164 ? 42.039 -27.239 -18.375 1.00 92.06 164 GLY A C 1
ATOM 1315 O O . GLY A 1 164 ? 43.110 -27.296 -17.795 1.00 92.06 164 GLY A O 1
ATOM 1316 N N . HIS A 1 165 ? 41.865 -26.436 -19.431 1.00 93.56 165 HIS A N 1
ATOM 1317 C CA . HIS A 1 165 ? 42.957 -25.589 -19.931 1.00 93.56 165 HIS A CA 1
ATOM 1318 C C . HIS A 1 165 ? 43.330 -24.479 -18.944 1.00 93.56 165 HIS A C 1
ATOM 1320 O O . HIS A 1 165 ? 42.441 -23.812 -18.399 1.00 93.56 165 HIS A O 1
ATOM 1326 N N . GLU A 1 166 ? 44.625 -24.242 -18.778 1.00 94.62 166 GLU A N 1
ATOM 1327 C CA . GLU A 1 166 ? 45.168 -23.206 -17.906 1.00 94.62 166 GLU A CA 1
ATOM 1328 C C . GLU A 1 166 ? 44.931 -21.797 -18.469 1.00 94.62 166 GLU A C 1
ATOM 1330 O O . GLU A 1 166 ? 45.056 -21.542 -19.671 1.00 94.62 166 GLU A O 1
ATOM 1335 N N . PHE A 1 167 ? 44.574 -20.859 -17.593 1.00 93.12 167 PHE A N 1
ATOM 1336 C CA . PHE A 1 167 ? 44.451 -19.442 -17.919 1.00 93.12 167 PHE A CA 1
ATOM 1337 C C . PHE A 1 167 ? 45.806 -18.726 -17.809 1.00 93.12 167 PHE A C 1
ATOM 1339 O O . PHE A 1 167 ? 46.038 -17.972 -16.865 1.00 93.12 167 PHE A O 1
ATOM 1346 N N . THR A 1 168 ? 46.662 -18.907 -18.814 1.00 93.75 168 THR A N 1
ATOM 1347 C CA . THR A 1 168 ? 47.901 -18.128 -19.014 1.00 93.75 168 THR A CA 1
ATOM 1348 C C . THR A 1 168 ? 47.631 -16.826 -19.782 1.00 93.75 168 THR A C 1
ATOM 1350 O O . THR A 1 168 ? 46.519 -16.627 -20.282 1.00 93.75 168 THR A O 1
ATOM 1353 N N . ALA A 1 169 ? 48.606 -15.920 -19.913 1.00 89.50 169 ALA A N 1
ATOM 1354 C CA . ALA A 1 169 ? 48.436 -14.688 -20.698 1.00 89.50 169 ALA A CA 1
ATOM 1355 C C . ALA A 1 169 ? 48.115 -14.987 -22.179 1.00 89.50 169 ALA A C 1
ATOM 1357 O O . ALA A 1 169 ? 47.283 -14.324 -22.805 1.00 89.50 169 ALA A O 1
ATOM 1358 N N . GLU A 1 170 ? 48.696 -16.061 -22.703 1.00 90.31 170 GLU A N 1
ATOM 1359 C CA . GLU A 1 170 ? 48.575 -16.529 -24.079 1.00 90.31 170 GLU A CA 1
ATOM 1360 C C . GLU A 1 170 ? 47.233 -17.232 -24.318 1.00 90.31 170 GLU A C 1
ATOM 1362 O O . GLU A 1 170 ? 46.611 -17.053 -25.369 1.00 90.31 170 GLU A O 1
ATOM 1367 N N . ASN A 1 171 ? 46.747 -18.003 -23.336 1.00 90.06 171 ASN A N 1
ATOM 1368 C CA . ASN A 1 171 ? 45.501 -18.768 -23.440 1.00 90.06 171 ASN A CA 1
ATOM 1369 C C . ASN A 1 171 ? 44.276 -18.034 -22.860 1.00 90.06 171 ASN A C 1
ATOM 1371 O O . ASN A 1 171 ? 43.150 -18.540 -22.905 1.00 90.06 171 ASN A O 1
ATOM 1375 N N . THR A 1 172 ? 44.454 -16.805 -22.370 1.00 93.94 172 THR A N 1
ATOM 1376 C CA . THR A 1 172 ? 43.375 -15.980 -21.816 1.00 93.94 172 THR A CA 1
ATOM 1377 C C . THR A 1 172 ? 42.999 -14.843 -22.758 1.00 93.94 172 THR A C 1
ATOM 1379 O O . THR A 1 172 ? 43.829 -14.085 -23.258 1.00 93.94 172 THR A O 1
ATOM 1382 N N . TYR A 1 173 ? 41.704 -14.686 -23.002 1.00 91.88 173 TYR A N 1
ATOM 1383 C CA . TYR A 1 173 ? 41.126 -13.457 -23.538 1.00 91.88 173 TYR A CA 1
ATOM 1384 C C . TYR A 1 173 ? 40.320 -12.765 -22.440 1.00 91.88 173 TYR A C 1
ATOM 1386 O O . TYR A 1 173 ? 39.446 -13.399 -21.844 1.00 91.88 173 TYR A O 1
ATOM 1394 N N . VAL A 1 174 ? 40.605 -11.486 -22.184 1.00 90.81 174 VAL A N 1
ATOM 1395 C CA . VAL A 1 174 ? 39.889 -10.653 -21.209 1.00 90.81 174 VAL A CA 1
ATOM 1396 C C . VAL A 1 174 ? 39.019 -9.649 -21.961 1.00 90.81 174 VAL A C 1
ATOM 1398 O O . VAL A 1 174 ? 39.528 -8.861 -22.752 1.00 90.81 174 VAL A O 1
ATOM 1401 N N . SER A 1 175 ? 37.709 -9.677 -21.726 1.00 88.75 175 SER A N 1
ATOM 1402 C CA . SER A 1 175 ? 36.752 -8.760 -22.349 1.00 88.75 175 SER A CA 1
ATOM 1403 C C . SER A 1 175 ? 36.968 -7.328 -21.841 1.00 88.75 175 SER A C 1
ATOM 1405 O O . SER A 1 175 ? 36.782 -7.106 -20.643 1.00 88.75 175 SER A O 1
ATOM 1407 N N . PRO A 1 176 ? 37.237 -6.333 -22.707 1.00 85.44 176 PRO A N 1
ATOM 1408 C CA . PRO A 1 176 ? 37.453 -4.947 -22.272 1.00 85.44 176 PRO A CA 1
ATOM 1409 C C . PRO A 1 176 ? 36.240 -4.319 -21.569 1.00 85.44 176 PRO A C 1
ATOM 1411 O O . PRO A 1 176 ? 36.392 -3.513 -20.663 1.00 85.44 176 PRO A O 1
ATOM 1414 N N . SER A 1 177 ? 35.026 -4.716 -21.957 1.00 84.25 177 SER A N 1
ATOM 1415 C CA . SER A 1 177 ? 33.767 -4.166 -21.434 1.00 84.25 177 SER A CA 1
ATOM 1416 C C . SER A 1 177 ? 33.319 -4.731 -20.084 1.00 84.25 177 SER A C 1
ATOM 1418 O O . SER A 1 177 ? 32.594 -4.069 -19.351 1.00 84.25 177 SER A O 1
ATOM 1420 N N . THR A 1 178 ? 33.685 -5.973 -19.768 1.00 87.56 178 THR A N 1
ATOM 1421 C CA . THR A 1 178 ? 33.146 -6.703 -18.603 1.00 87.56 178 THR A CA 1
ATOM 1422 C C . THR A 1 178 ? 34.234 -7.275 -17.698 1.00 87.56 178 THR A C 1
ATOM 1424 O O . THR A 1 178 ? 33.922 -7.824 -16.646 1.00 87.56 178 THR A O 1
ATOM 1427 N N . GLY A 1 179 ? 35.504 -7.229 -18.118 1.00 84.94 179 GLY A N 1
ATOM 1428 C CA . GLY A 1 179 ? 36.626 -7.877 -17.431 1.00 84.94 179 GLY A CA 1
ATOM 1429 C C . GLY A 1 179 ? 36.555 -9.411 -17.412 1.00 84.94 179 GLY A C 1
ATOM 1430 O O . GLY A 1 179 ? 37.375 -10.062 -16.761 1.00 84.94 179 GLY A O 1
ATOM 1431 N N . SER A 1 180 ? 35.577 -10.014 -18.098 1.00 88.06 180 SER A N 1
ATOM 1432 C CA . SER A 1 180 ? 35.377 -11.463 -18.102 1.00 88.06 180 SER A CA 1
ATOM 1433 C C . SER A 1 180 ? 36.495 -12.181 -18.865 1.00 88.06 180 SER A C 1
ATOM 1435 O O . SER A 1 180 ? 36.941 -11.723 -19.916 1.00 88.06 180 SER A O 1
ATOM 1437 N N . ARG A 1 181 ? 36.965 -13.315 -18.328 1.00 91.50 181 ARG A N 1
ATOM 1438 C CA . ARG A 1 181 ? 38.013 -14.146 -18.943 1.00 91.50 181 ARG A CA 1
ATOM 1439 C C . ARG A 1 181 ? 37.404 -15.305 -19.723 1.00 91.50 181 ARG A C 1
ATOM 1441 O O . ARG A 1 181 ? 36.498 -15.976 -19.231 1.00 91.50 181 ARG A O 1
ATOM 1448 N N . SER A 1 182 ? 37.951 -15.593 -20.896 1.00 91.75 182 SER A N 1
ATOM 1449 C CA . SER A 1 182 ? 37.616 -16.772 -21.698 1.00 91.75 182 SER A CA 1
ATOM 1450 C C . SER A 1 182 ? 38.880 -17.470 -22.198 1.00 91.75 182 SER A C 1
ATOM 1452 O O . SER A 1 182 ? 39.920 -16.838 -22.369 1.00 91.75 182 SER A O 1
ATOM 1454 N N . CYS A 1 183 ? 38.796 -18.789 -22.373 1.00 95.12 183 CYS A N 1
ATOM 1455 C CA . CYS A 1 183 ? 39.919 -19.623 -22.796 1.00 95.12 183 CYS A CA 1
ATOM 1456 C C . CYS A 1 183 ? 40.002 -19.636 -24.329 1.00 95.12 183 CYS A C 1
ATOM 1458 O O . CYS A 1 183 ? 39.033 -20.008 -25.007 1.00 95.12 183 CYS A O 1
ATOM 1460 N N . ARG A 1 184 ? 41.148 -19.222 -24.879 1.00 93.44 184 ARG A N 1
ATOM 1461 C CA . ARG A 1 184 ? 41.356 -19.119 -26.331 1.00 93.44 184 ARG A CA 1
ATOM 1462 C C . ARG A 1 184 ? 41.391 -20.494 -26.991 1.00 93.44 184 ARG A C 1
ATOM 1464 O O . ARG A 1 184 ? 40.849 -20.648 -28.084 1.00 93.44 184 ARG A O 1
ATOM 1471 N N . GLU A 1 185 ? 41.932 -21.507 -26.323 1.00 92.12 185 GLU A N 1
ATOM 1472 C CA . GLU A 1 185 ? 41.900 -22.899 -26.785 1.00 92.12 185 GLU A CA 1
ATOM 1473 C C . GLU A 1 185 ? 40.482 -23.451 -26.894 1.00 92.12 185 GLU A C 1
ATOM 1475 O O . GLU A 1 185 ? 40.111 -23.972 -27.946 1.00 92.12 185 GLU A O 1
ATOM 1480 N N . CYS A 1 186 ? 39.645 -23.249 -25.871 1.00 92.38 186 CYS A N 1
ATOM 1481 C CA . CYS A 1 186 ? 38.224 -23.599 -25.933 1.00 92.38 186 CYS A CA 1
ATOM 1482 C C . CYS A 1 186 ? 37.539 -22.925 -27.125 1.00 92.38 186 CYS A C 1
ATOM 1484 O O . CYS A 1 186 ? 36.756 -23.560 -27.836 1.00 92.38 186 CYS A O 1
ATOM 1486 N N . LYS A 1 187 ? 37.856 -21.649 -27.381 1.00 90.44 187 LYS A N 1
ATOM 1487 C CA . LYS A 1 187 ? 37.289 -20.916 -28.515 1.00 90.44 187 LYS A CA 1
ATOM 1488 C C . LYS A 1 187 ? 37.755 -21.488 -29.855 1.00 90.44 187 LYS A C 1
ATOM 1490 O O . LYS A 1 187 ? 36.923 -21.716 -30.732 1.00 90.44 187 LYS A O 1
ATOM 1495 N N . ARG A 1 188 ? 39.050 -21.782 -30.010 1.00 91.06 188 ARG A N 1
ATOM 1496 C CA . ARG A 1 188 ? 39.615 -22.431 -31.209 1.00 91.06 188 ARG A CA 1
ATOM 1497 C C . ARG A 1 188 ? 38.999 -23.812 -31.438 1.00 91.06 188 ARG A C 1
ATOM 1499 O O . ARG A 1 188 ? 38.598 -24.122 -32.555 1.00 91.06 188 ARG A O 1
ATOM 1506 N N . ALA A 1 189 ? 38.853 -24.616 -30.386 1.00 88.50 189 ALA A N 1
ATOM 1507 C CA . ALA A 1 189 ? 38.209 -25.924 -30.449 1.00 88.50 189 ALA A CA 1
ATOM 1508 C C . ALA A 1 189 ? 36.735 -25.821 -30.869 1.00 88.50 189 ALA A C 1
ATOM 1510 O O . ALA A 1 189 ? 36.288 -26.592 -31.716 1.00 88.50 189 ALA A O 1
ATOM 1511 N N . GLN A 1 190 ? 35.994 -24.837 -30.348 1.00 86.62 190 GLN A N 1
ATOM 1512 C CA . GLN A 1 190 ? 34.619 -24.565 -30.769 1.00 86.62 190 GLN A CA 1
ATOM 1513 C C . GLN A 1 190 ? 34.545 -24.192 -32.259 1.00 86.62 190 GLN A C 1
ATOM 1515 O O . GLN A 1 190 ? 33.673 -24.696 -32.962 1.00 86.62 190 GLN A O 1
ATOM 1520 N N . VAL A 1 191 ? 35.469 -23.361 -32.756 1.00 82.38 191 VAL A N 1
ATOM 1521 C CA . VAL A 1 191 ? 35.551 -22.998 -34.184 1.00 82.38 191 VAL A CA 1
ATOM 1522 C C . VAL A 1 191 ? 35.888 -24.214 -35.049 1.00 82.38 191 VAL A C 1
ATOM 1524 O O . VAL A 1 191 ? 35.251 -24.410 -36.079 1.00 82.38 191 VAL A O 1
ATOM 1527 N N . ARG A 1 192 ? 36.822 -25.076 -34.624 1.00 84.50 192 ARG A N 1
ATOM 1528 C CA . ARG A 1 192 ? 37.125 -26.340 -35.320 1.00 84.50 192 ARG A CA 1
ATOM 1529 C C . ARG A 1 192 ? 35.903 -27.259 -35.386 1.00 84.50 192 ARG A C 1
ATOM 1531 O O . ARG A 1 192 ? 35.570 -27.731 -36.463 1.00 84.50 192 ARG A O 1
ATOM 1538 N N . LYS A 1 193 ? 35.184 -27.444 -34.271 1.00 83.75 193 LYS A N 1
ATOM 1539 C CA . LYS A 1 193 ? 33.931 -28.226 -34.219 1.00 83.75 193 LYS A CA 1
ATOM 1540 C C . LYS A 1 193 ? 32.810 -27.616 -35.064 1.00 83.75 193 LYS A C 1
ATOM 1542 O O . LYS A 1 193 ? 31.975 -28.341 -35.592 1.00 83.75 193 LYS A O 1
ATOM 1547 N N . TYR A 1 194 ? 32.747 -26.289 -35.162 1.00 72.62 194 TYR A N 1
ATOM 1548 C CA . TYR A 1 194 ? 31.830 -25.601 -36.069 1.00 72.62 194 TYR A CA 1
ATOM 1549 C C . TYR A 1 194 ? 32.180 -25.922 -37.528 1.00 72.62 194 TYR A C 1
ATOM 1551 O O . TYR A 1 194 ? 31.344 -26.473 -38.227 1.00 72.62 194 TYR A O 1
ATOM 1559 N N . ARG A 1 195 ? 33.436 -25.712 -37.940 1.00 71.50 195 ARG A N 1
ATOM 1560 C CA . ARG A 1 195 ? 33.910 -26.000 -39.306 1.00 71.50 195 ARG A CA 1
ATOM 1561 C C . ARG A 1 195 ? 33.789 -27.474 -39.700 1.00 71.50 195 ARG A C 1
ATOM 1563 O O . ARG A 1 195 ? 33.440 -27.759 -40.831 1.00 71.50 195 ARG A O 1
ATOM 1570 N N . ALA A 1 196 ? 34.044 -28.398 -38.774 1.00 70.31 196 ALA A N 1
ATOM 1571 C CA . ALA A 1 196 ? 33.924 -29.835 -39.022 1.00 70.31 196 ALA A CA 1
ATOM 1572 C C . ALA A 1 196 ? 32.462 -30.296 -39.161 1.00 70.31 196 ALA A C 1
ATOM 1574 O O . ALA A 1 196 ? 32.175 -31.166 -39.975 1.00 70.31 196 ALA A O 1
ATOM 1575 N N . ARG A 1 197 ? 31.524 -29.696 -38.407 1.00 66.06 197 ARG A N 1
ATOM 1576 C CA . ARG A 1 197 ? 30.080 -29.895 -38.648 1.00 66.06 197 ARG A CA 1
ATOM 1577 C C . ARG A 1 197 ? 29.642 -29.282 -39.976 1.00 66.06 197 ARG A C 1
ATOM 1579 O O . ARG A 1 197 ? 28.800 -29.851 -40.656 1.00 66.06 197 ARG A O 1
ATOM 1586 N N . GLU A 1 198 ? 30.243 -28.157 -40.347 1.00 53.31 198 GLU A N 1
ATOM 1587 C CA . GLU A 1 198 ? 29.970 -27.416 -41.582 1.00 53.31 198 GLU A CA 1
ATOM 1588 C C . GLU A 1 198 ? 30.921 -27.829 -42.724 1.00 53.31 198 GLU A C 1
ATOM 1590 O O . GLU A 1 198 ? 31.248 -27.028 -43.594 1.00 53.31 198 GLU A O 1
ATOM 1595 N N . GLY A 1 199 ? 31.311 -29.110 -42.783 1.00 51.09 199 GLY A N 1
ATOM 1596 C CA . GLY A 1 199 ? 31.832 -29.746 -44.005 1.00 51.09 199 GLY A CA 1
ATOM 1597 C C . GLY A 1 199 ? 30.786 -29.856 -45.130 1.00 51.09 199 GLY A C 1
ATOM 1598 O O . GLY A 1 199 ? 31.008 -30.528 -46.130 1.00 51.09 199 GLY A O 1
ATOM 1599 N N . LYS A 1 200 ? 29.633 -29.200 -44.970 1.00 46.06 200 LYS A N 1
ATOM 1600 C CA . LYS A 1 200 ? 28.603 -28.978 -45.978 1.00 46.06 200 LYS A CA 1
ATOM 1601 C C . LYS A 1 200 ? 28.371 -27.475 -46.061 1.00 46.06 200 LYS A C 1
ATOM 1603 O O . LYS A 1 200 ? 27.740 -26.905 -45.184 1.00 46.06 200 LYS A O 1
ATOM 1608 N N . GLN A 1 201 ? 28.945 -26.874 -47.101 1.00 39.44 201 GLN A N 1
ATOM 1609 C CA . GLN A 1 201 ? 28.411 -25.726 -47.831 1.00 39.44 201 GLN A CA 1
ATOM 1610 C C . GLN A 1 201 ? 27.775 -24.632 -46.951 1.00 39.44 201 GLN A C 1
ATOM 1612 O O . GLN A 1 201 ? 26.599 -24.698 -46.600 1.00 39.44 201 GLN A O 1
ATOM 1617 N N . VAL A 1 202 ? 28.523 -23.559 -46.671 1.00 38.72 202 VAL A N 1
ATOM 1618 C CA . VAL A 1 202 ? 27.929 -22.289 -46.227 1.00 38.72 202 VAL A CA 1
ATOM 1619 C C . VAL A 1 202 ? 27.144 -21.708 -47.408 1.00 38.72 202 VAL A C 1
ATOM 1621 O O . VAL A 1 202 ? 27.589 -20.791 -48.094 1.00 38.72 202 VAL A O 1
ATOM 1624 N N . VAL A 1 203 ? 25.969 -22.271 -47.681 1.00 40.16 203 VAL A N 1
ATOM 1625 C CA . VAL A 1 203 ? 24.941 -21.612 -48.474 1.00 40.16 203 VAL A CA 1
ATOM 1626 C C . VAL A 1 203 ? 24.355 -20.582 -47.520 1.00 40.16 203 VAL A C 1
ATOM 1628 O O . VAL A 1 203 ? 23.434 -20.858 -46.750 1.00 40.16 203 VAL A O 1
ATOM 1631 N N . TYR A 1 204 ? 24.910 -19.367 -47.519 1.00 45.22 204 TYR A N 1
ATOM 1632 C CA . TYR A 1 204 ? 24.086 -18.230 -47.120 1.00 45.22 204 TYR A CA 1
ATOM 1633 C C . TYR A 1 204 ? 22.785 -18.371 -47.924 1.00 45.22 204 TYR A C 1
ATOM 1635 O O . TYR A 1 204 ? 22.821 -18.765 -49.085 1.00 45.22 204 TYR A O 1
ATOM 1643 N N . ARG A 1 205 ? 21.618 -18.090 -47.352 1.00 51.22 205 ARG A N 1
ATOM 1644 C CA . ARG A 1 205 ? 20.417 -17.866 -48.170 1.00 51.22 205 ARG A CA 1
ATOM 1645 C C . ARG A 1 205 ? 20.693 -16.570 -48.956 1.00 51.22 205 ARG A C 1
ATOM 1647 O O . ARG A 1 205 ? 20.345 -15.487 -48.502 1.00 51.22 205 ARG A O 1
ATOM 1654 N N . VAL A 1 206 ? 21.502 -16.667 -50.018 1.00 56.56 206 VAL A N 1
ATOM 1655 C CA . VAL A 1 206 ? 22.220 -15.543 -50.649 1.00 56.56 206 VAL A CA 1
ATOM 1656 C C . VAL A 1 206 ? 21.280 -14.684 -51.472 1.00 56.56 206 VAL A C 1
ATOM 1658 O O . VAL A 1 206 ? 21.641 -13.573 -51.825 1.00 56.56 206 VAL A O 1
ATOM 1661 N N . GLU A 1 207 ? 20.096 -15.193 -51.792 1.00 71.81 207 GLU A N 1
ATOM 1662 C CA . GLU A 1 207 ? 19.256 -14.613 -52.831 1.00 71.81 207 GLU A CA 1
ATOM 1663 C C . GLU A 1 207 ? 18.330 -13.525 -52.300 1.00 71.81 207 GLU A C 1
ATOM 1665 O O . GLU A 1 207 ? 17.996 -12.620 -53.053 1.00 71.81 207 GLU A O 1
ATOM 1670 N N . VAL A 1 208 ? 17.958 -13.540 -51.011 1.00 75.88 208 VAL A N 1
ATOM 1671 C CA . VAL A 1 208 ? 17.047 -12.541 -50.427 1.00 75.88 208 VAL A CA 1
ATOM 1672 C C . VAL A 1 208 ? 17.454 -12.110 -49.016 1.00 75.88 208 VAL A C 1
ATOM 1674 O O . VAL A 1 208 ? 17.849 -12.911 -48.172 1.00 75.88 208 VAL A O 1
ATOM 1677 N N . CYS A 1 209 ? 17.344 -10.813 -48.725 1.00 82.31 209 CYS A N 1
ATOM 1678 C CA . CYS A 1 209 ? 17.576 -10.276 -47.384 1.00 82.31 209 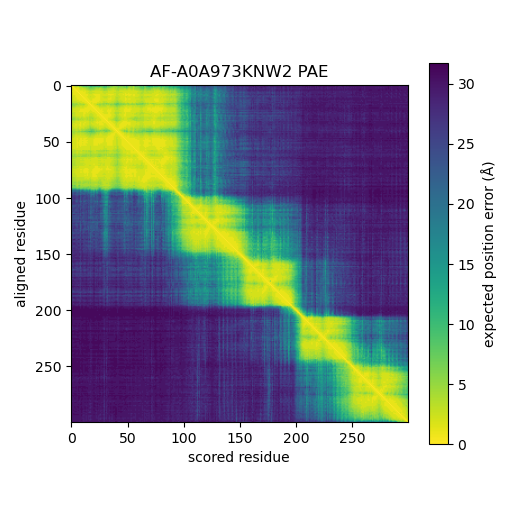CYS A CA 1
ATOM 1679 C C . CYS A 1 209 ? 16.381 -10.538 -46.448 1.00 82.31 209 CYS A C 1
ATOM 1681 O O . CYS A 1 209 ? 15.291 -10.886 -46.888 1.00 82.31 209 CYS A O 1
ATOM 1683 N N . LYS A 1 210 ? 16.541 -10.255 -45.147 1.00 78.88 210 LYS A N 1
ATOM 1684 C CA . LYS A 1 210 ? 15.485 -10.415 -44.122 1.00 78.88 210 LYS A CA 1
ATOM 1685 C C . LYS A 1 210 ? 14.160 -9.681 -44.395 1.00 78.88 210 LYS A C 1
ATOM 1687 O O . LYS A 1 210 ? 13.155 -10.015 -43.786 1.00 78.88 210 LYS A O 1
ATOM 1692 N N . ASN A 1 211 ? 14.175 -8.680 -45.275 1.00 78.88 211 ASN A N 1
ATOM 1693 C CA . ASN A 1 211 ? 12.992 -7.919 -45.682 1.00 78.88 211 ASN A CA 1
ATOM 1694 C C . ASN A 1 211 ? 12.496 -8.336 -47.083 1.00 78.88 211 ASN A C 1
ATOM 1696 O O . ASN A 1 211 ? 11.780 -7.579 -47.723 1.00 78.88 211 ASN A O 1
ATOM 1700 N N . GLY A 1 212 ? 12.939 -9.488 -47.599 1.00 82.94 212 GLY A N 1
ATOM 1701 C CA . GLY A 1 212 ? 12.492 -10.056 -48.874 1.00 82.94 212 GLY A CA 1
ATOM 1702 C C . GLY A 1 212 ? 13.136 -9.469 -50.134 1.00 82.94 212 GLY A C 1
ATOM 1703 O O . GLY A 1 212 ? 12.793 -9.883 -51.233 1.00 82.94 212 GLY A O 1
ATOM 1704 N N . HIS A 1 213 ? 14.074 -8.521 -50.028 1.00 87.69 213 HIS A N 1
ATOM 1705 C CA . HIS A 1 213 ? 14.728 -7.967 -51.222 1.00 87.69 213 HIS A CA 1
ATOM 1706 C C . HIS A 1 213 ? 15.785 -8.905 -51.797 1.00 87.69 213 HIS A C 1
ATOM 1708 O O . HIS A 1 213 ? 16.630 -9.370 -51.030 1.00 87.69 213 HIS A O 1
ATOM 1714 N N . ALA A 1 214 ? 15.807 -9.041 -53.126 1.00 88.31 214 ALA A N 1
ATOM 1715 C CA . ALA A 1 214 ? 16.863 -9.725 -53.866 1.00 88.31 214 ALA A CA 1
ATOM 1716 C C . ALA A 1 214 ? 18.257 -9.212 -53.473 1.00 88.31 214 ALA A C 1
ATOM 1718 O O . ALA A 1 214 ? 18.460 -8.008 -53.311 1.00 88.31 214 ALA A O 1
ATOM 1719 N N . MET A 1 215 ? 19.206 -10.113 -53.277 1.00 83.50 215 MET A N 1
ATOM 1720 C CA . MET A 1 215 ? 20.587 -9.818 -52.906 1.00 83.50 215 MET A CA 1
ATOM 1721 C C . MET A 1 215 ? 21.487 -10.145 -54.103 1.00 83.50 215 MET A C 1
ATOM 1723 O O . MET A 1 215 ? 22.292 -11.069 -54.070 1.00 83.50 215 MET A O 1
ATOM 1727 N N . ASP A 1 216 ? 21.333 -9.358 -55.164 1.00 86.06 216 ASP A N 1
ATOM 1728 C CA . ASP A 1 216 ? 22.174 -9.322 -56.370 1.00 86.06 216 ASP A CA 1
ATOM 1729 C C . ASP A 1 216 ? 23.347 -8.332 -56.201 1.00 86.06 216 ASP A C 1
ATOM 1731 O O . ASP A 1 216 ? 23.514 -7.733 -55.132 1.00 86.06 216 ASP A O 1
ATOM 1735 N N . GLU A 1 217 ? 24.196 -8.171 -57.216 1.00 78.88 217 GLU A N 1
ATOM 1736 C CA . GLU A 1 217 ? 25.336 -7.238 -57.186 1.00 78.88 217 GLU A CA 1
ATOM 1737 C C . GLU A 1 217 ? 24.904 -5.777 -56.974 1.00 78.88 217 GLU A C 1
ATOM 1739 O O . GLU A 1 217 ? 25.557 -5.024 -56.244 1.00 78.88 217 GLU A O 1
ATOM 1744 N N . GLU A 1 218 ? 23.760 -5.387 -57.537 1.00 83.81 218 GLU A N 1
ATOM 1745 C CA . GLU A 1 218 ? 23.250 -4.019 -57.478 1.00 83.81 218 GLU A CA 1
ATOM 1746 C C . GLU A 1 218 ? 22.699 -3.675 -56.087 1.00 83.81 218 GLU A C 1
ATOM 1748 O O . GLU A 1 218 ? 22.916 -2.581 -55.556 1.00 83.81 218 GLU A O 1
ATOM 1753 N N . ASN A 1 219 ? 22.011 -4.619 -55.449 1.00 86.94 219 ASN A N 1
ATOM 1754 C CA . ASN A 1 219 ? 21.357 -4.447 -54.161 1.00 86.94 219 ASN A CA 1
ATOM 1755 C C . ASN A 1 219 ? 22.212 -4.933 -52.982 1.00 86.94 219 ASN A C 1
ATOM 1757 O O . ASN A 1 219 ? 21.802 -4.805 -51.822 1.00 86.94 219 ASN A O 1
ATOM 1761 N N . SER A 1 220 ? 23.427 -5.413 -53.245 1.00 87.25 220 SER A N 1
ATOM 1762 C CA . SER A 1 220 ? 24.399 -5.804 -52.223 1.00 87.25 220 SER A CA 1
ATOM 1763 C C . SER A 1 220 ? 25.468 -4.738 -52.013 1.00 87.25 220 SER A C 1
ATOM 1765 O O . SER A 1 220 ? 25.985 -4.123 -52.943 1.00 87.25 220 SER A O 1
ATOM 1767 N N . ARG A 1 221 ? 25.816 -4.488 -50.753 1.00 86.12 221 ARG A N 1
ATOM 1768 C CA . ARG A 1 221 ? 26.995 -3.706 -50.359 1.00 86.12 221 ARG A CA 1
ATOM 1769 C C . ARG A 1 221 ? 27.714 -4.418 -49.223 1.00 86.12 221 ARG A C 1
ATOM 1771 O O . ARG A 1 221 ? 27.053 -5.071 -48.422 1.00 86.12 221 ARG A O 1
ATOM 1778 N N . PHE A 1 222 ? 29.021 -4.247 -49.112 1.00 81.62 222 PHE A N 1
ATOM 1779 C CA . PHE A 1 222 ? 29.809 -4.816 -48.020 1.00 81.62 222 PHE A CA 1
ATOM 1780 C C . PHE A 1 222 ? 30.194 -3.713 -47.034 1.00 81.62 222 PHE A C 1
ATOM 1782 O O . PHE A 1 222 ? 30.498 -2.590 -47.437 1.00 81.62 222 PHE A O 1
ATOM 1789 N N . THR A 1 223 ? 30.084 -3.994 -45.739 1.00 78.44 223 THR A N 1
ATOM 1790 C CA . THR A 1 223 ? 30.525 -3.094 -44.665 1.00 78.44 223 THR A CA 1
ATOM 1791 C C . THR A 1 223 ? 32.009 -3.312 -44.349 1.00 78.44 223 THR A C 1
ATOM 1793 O O . THR A 1 223 ? 32.613 -4.270 -44.826 1.00 78.44 223 THR A O 1
ATOM 1796 N N . ALA A 1 224 ? 32.620 -2.411 -43.570 1.00 71.62 224 ALA A N 1
ATOM 1797 C CA . ALA A 1 224 ? 34.062 -2.436 -43.278 1.00 71.62 224 ALA A CA 1
ATOM 1798 C C . ALA A 1 224 ? 34.537 -3.709 -42.544 1.00 71.62 224 ALA A C 1
ATOM 1800 O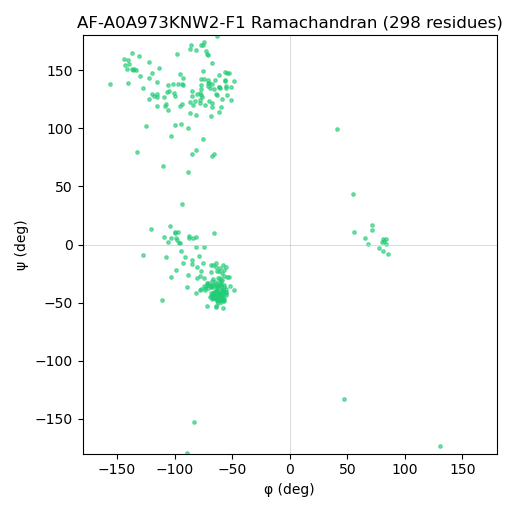 O . ALA A 1 224 ? 35.699 -4.081 -42.636 1.00 71.62 224 ALA A O 1
ATOM 1801 N N . ASP A 1 225 ? 33.633 -4.393 -41.846 1.00 68.44 225 ASP A N 1
ATOM 1802 C CA . ASP A 1 225 ? 33.828 -5.695 -41.196 1.00 68.44 225 ASP A CA 1
ATOM 1803 C C . ASP A 1 225 ? 33.626 -6.894 -42.149 1.00 68.44 225 ASP A C 1
ATOM 1805 O O . ASP A 1 225 ? 33.627 -8.040 -41.708 1.00 68.44 225 ASP A O 1
ATOM 1809 N N . GLY A 1 226 ? 33.426 -6.648 -43.449 1.00 66.19 226 GLY A N 1
ATOM 1810 C CA . GLY A 1 226 ? 33.218 -7.676 -44.473 1.00 66.19 226 GLY A CA 1
ATOM 1811 C C . GLY A 1 226 ? 31.782 -8.204 -44.568 1.00 66.19 226 GLY A C 1
ATOM 1812 O O . GLY A 1 226 ? 31.504 -9.093 -45.373 1.00 66.19 226 GLY A O 1
ATOM 1813 N N . THR A 1 227 ? 30.841 -7.664 -43.789 1.00 76.75 227 THR A N 1
ATOM 1814 C CA . THR A 1 227 ? 29.456 -8.155 -43.763 1.00 76.75 227 THR A CA 1
ATOM 1815 C C . THR A 1 227 ? 28.650 -7.664 -44.979 1.00 76.75 227 THR A C 1
ATOM 1817 O O . THR A 1 227 ? 28.604 -6.472 -45.290 1.00 76.75 227 THR A O 1
ATOM 1820 N N . ARG A 1 228 ? 27.949 -8.574 -45.675 1.00 82.31 228 ARG A N 1
ATOM 1821 C CA . ARG A 1 228 ? 27.061 -8.240 -46.808 1.00 82.31 228 ARG A CA 1
ATOM 1822 C C . ARG A 1 228 ? 25.735 -7.648 -46.311 1.00 82.31 228 ARG A C 1
ATOM 1824 O O . ARG A 1 228 ? 25.041 -8.224 -45.479 1.00 82.31 228 ARG A O 1
ATOM 1831 N N . SER A 1 229 ? 25.346 -6.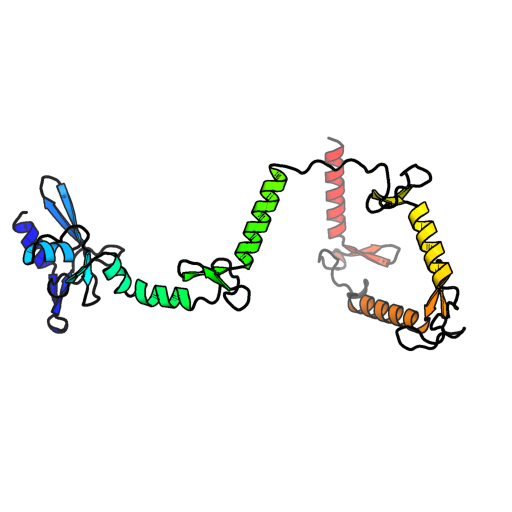495 -46.847 1.00 85.50 229 SER A N 1
ATOM 1832 C CA . SER A 1 229 ? 24.182 -5.701 -46.445 1.00 85.50 229 SER A CA 1
ATOM 1833 C C . SER A 1 229 ? 23.324 -5.315 -47.654 1.00 85.50 229 SER A C 1
ATOM 1835 O O . SER A 1 229 ? 23.845 -5.020 -48.725 1.00 85.50 229 SER A O 1
ATOM 1837 N N . CYS A 1 230 ? 22.002 -5.260 -47.474 1.00 90.69 230 CYS A N 1
ATOM 1838 C CA . CYS A 1 230 ? 21.058 -4.850 -48.517 1.00 90.69 230 CYS A CA 1
ATOM 1839 C C . CYS A 1 230 ? 21.029 -3.318 -48.687 1.00 90.69 230 CYS A C 1
ATOM 1841 O O . CYS A 1 230 ? 20.745 -2.589 -47.723 1.00 90.69 230 CYS A O 1
ATOM 1843 N N . ARG A 1 231 ? 21.264 -2.819 -49.910 1.00 91.38 231 A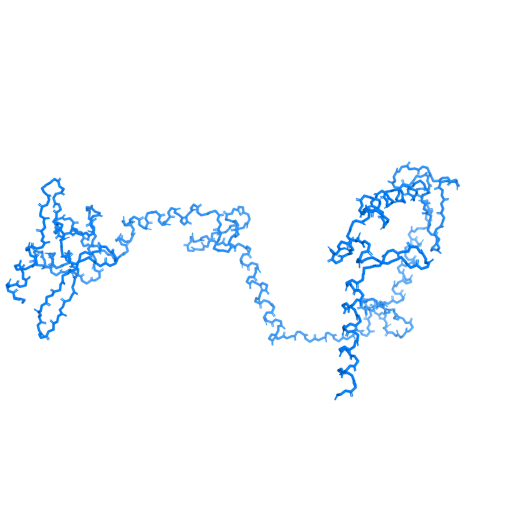RG A N 1
ATOM 1844 C CA . ARG A 1 231 ? 21.239 -1.384 -50.244 1.00 91.38 231 ARG A CA 1
ATOM 1845 C C . ARG A 1 231 ? 19.840 -0.787 -50.098 1.00 91.38 231 ARG A C 1
ATOM 1847 O O . ARG A 1 231 ? 19.721 0.282 -49.501 1.00 91.38 231 ARG A O 1
ATOM 1854 N N . LYS A 1 232 ? 18.778 -1.473 -50.542 1.00 92.12 232 LYS A N 1
ATOM 1855 C CA . LYS A 1 232 ? 17.376 -1.033 -50.355 1.00 92.12 232 LYS A CA 1
ATOM 1856 C C . LYS A 1 232 ? 17.030 -0.845 -48.874 1.00 92.12 232 LYS A C 1
ATOM 1858 O O . LYS A 1 232 ? 16.575 0.228 -48.482 1.00 92.12 232 LYS A O 1
ATOM 1863 N N . CYS A 1 233 ? 17.363 -1.819 -48.024 1.00 90.25 233 CYS A N 1
ATOM 1864 C CA . CYS A 1 233 ? 17.157 -1.699 -46.577 1.00 90.25 233 CYS A CA 1
ATOM 1865 C C . CYS A 1 233 ? 17.984 -0.564 -45.954 1.00 90.25 233 CYS A C 1
ATOM 1867 O O . CYS A 1 233 ? 17.534 0.079 -45.009 1.00 90.25 233 CYS A O 1
ATOM 1869 N N . ALA A 1 234 ? 19.202 -0.319 -46.446 1.00 88.62 234 ALA A N 1
ATOM 1870 C CA . ALA A 1 234 ? 20.021 0.794 -45.975 1.00 88.62 234 ALA A CA 1
ATOM 1871 C C . ALA A 1 234 ? 19.402 2.151 -46.340 1.00 88.62 234 ALA A C 1
ATOM 1873 O O . ALA A 1 234 ? 19.260 3.001 -45.464 1.00 88.62 234 ALA A O 1
ATOM 1874 N N . ARG A 1 235 ? 18.956 2.318 -47.592 1.00 88.88 235 ARG A N 1
ATOM 1875 C CA . ARG A 1 235 ? 18.268 3.529 -48.068 1.00 88.88 235 ARG A CA 1
ATOM 1876 C C . ARG A 1 235 ? 16.990 3.802 -47.276 1.00 88.88 235 ARG A C 1
ATOM 1878 O O . ARG A 1 235 ? 16.756 4.942 -46.886 1.00 88.88 235 ARG A O 1
ATOM 1885 N N . GLN A 1 236 ? 16.194 2.769 -46.999 1.00 88.75 236 GLN A N 1
ATOM 1886 C CA . GLN A 1 236 ? 14.978 2.902 -46.194 1.00 88.75 236 GLN A CA 1
ATOM 1887 C C . GLN A 1 236 ? 15.289 3.424 -44.787 1.00 88.75 236 GLN A C 1
ATOM 1889 O O . GLN A 1 236 ? 14.710 4.427 -44.373 1.00 88.75 236 GLN A O 1
ATOM 1894 N N . ARG A 1 237 ? 16.261 2.820 -44.090 1.00 87.44 237 ARG A N 1
ATOM 1895 C CA . ARG A 1 237 ? 16.684 3.286 -42.759 1.00 87.44 237 ARG A CA 1
ATOM 1896 C C . ARG A 1 237 ? 17.168 4.735 -42.780 1.00 87.44 237 ARG A C 1
ATOM 1898 O O . ARG A 1 237 ? 16.825 5.499 -41.885 1.00 87.44 237 ARG A O 1
ATOM 1905 N N . SER A 1 238 ? 17.926 5.133 -43.802 1.00 86.69 238 SER A N 1
ATOM 1906 C CA . SER A 1 238 ? 18.363 6.525 -43.962 1.00 86.69 238 SER A CA 1
ATOM 1907 C C . SER A 1 238 ? 17.183 7.482 -44.158 1.00 86.69 238 SER A C 1
ATOM 1909 O O . SER A 1 238 ? 17.158 8.542 -43.537 1.00 86.69 238 SER A O 1
ATOM 1911 N N . ARG A 1 239 ? 16.174 7.107 -44.959 1.00 86.06 239 ARG A N 1
ATOM 1912 C CA . ARG A 1 239 ? 14.957 7.916 -45.164 1.00 86.06 239 ARG A CA 1
ATOM 1913 C C . ARG A 1 239 ? 14.119 8.024 -43.892 1.00 86.06 239 ARG A C 1
ATOM 1915 O O . ARG A 1 239 ? 13.664 9.114 -43.567 1.00 86.06 239 ARG A O 1
ATOM 1922 N N . GLU A 1 240 ? 13.933 6.929 -43.162 1.00 86.00 240 GLU A N 1
ATOM 1923 C CA . GLU A 1 240 ? 13.223 6.928 -41.876 1.00 86.00 240 GLU A CA 1
ATOM 1924 C C . GLU A 1 240 ? 13.957 7.767 -40.827 1.00 86.00 240 GLU A C 1
ATOM 1926 O O . GLU A 1 240 ? 13.335 8.576 -40.140 1.00 86.00 240 GLU A O 1
ATOM 1931 N N . SER A 1 241 ? 15.286 7.644 -40.754 1.00 82.56 241 SER A N 1
ATOM 1932 C CA . SER A 1 241 ? 16.120 8.480 -39.891 1.00 82.56 241 SER A CA 1
ATOM 1933 C C . SER A 1 241 ? 15.980 9.960 -40.243 1.00 82.56 241 SER A C 1
ATOM 1935 O O . SER A 1 241 ? 15.825 10.778 -39.344 1.00 82.56 241 SER A O 1
ATOM 1937 N N . TYR A 1 242 ? 15.994 10.306 -41.533 1.00 79.00 242 TYR A N 1
ATOM 1938 C CA . TYR A 1 242 ? 15.824 11.681 -42.002 1.00 79.00 242 TYR A CA 1
ATOM 1939 C C . TYR A 1 242 ? 14.427 12.239 -41.699 1.00 79.00 242 TYR A C 1
ATOM 1941 O O . TYR A 1 242 ? 14.294 13.371 -41.250 1.00 79.00 242 TYR A O 1
ATOM 1949 N N . ARG A 1 243 ? 13.373 11.435 -41.889 1.00 80.50 243 ARG A N 1
ATOM 1950 C CA . ARG A 1 243 ? 11.999 11.812 -41.515 1.00 80.50 243 ARG A CA 1
ATOM 1951 C C . ARG A 1 243 ? 11.880 12.063 -40.015 1.00 80.50 243 ARG A C 1
ATOM 1953 O O . ARG A 1 243 ? 11.278 13.052 -39.615 1.00 80.50 243 ARG A O 1
ATOM 1960 N N . ARG A 1 244 ? 12.490 11.207 -39.190 1.00 76.12 244 ARG A N 1
ATOM 1961 C CA . ARG A 1 244 ? 12.504 11.369 -37.731 1.00 76.12 244 ARG A CA 1
ATOM 1962 C C . ARG A 1 244 ? 13.243 12.639 -37.308 1.00 76.12 244 ARG A C 1
ATOM 1964 O O . ARG A 1 244 ? 12.760 13.352 -36.438 1.00 76.12 244 ARG A O 1
ATOM 1971 N N . THR A 1 245 ? 14.388 12.951 -37.917 1.00 72.75 245 THR A N 1
ATOM 1972 C CA . THR A 1 245 ? 15.137 14.174 -37.584 1.00 72.75 245 THR A CA 1
ATOM 1973 C C . THR A 1 245 ? 14.451 15.444 -38.086 1.00 72.75 245 THR A C 1
ATOM 1975 O O . THR A 1 245 ? 14.515 16.461 -37.403 1.00 72.75 245 THR A O 1
ATOM 1978 N N . GLN A 1 246 ? 13.760 15.393 -39.227 1.00 68.38 246 GLN A N 1
ATOM 1979 C CA . GLN A 1 246 ? 12.912 16.478 -39.735 1.00 68.38 246 GLN A CA 1
ATOM 1980 C C . GLN A 1 246 ? 11.696 16.731 -38.827 1.00 68.38 246 GLN A C 1
ATOM 1982 O O . GLN A 1 246 ? 11.437 17.875 -38.476 1.00 68.38 246 GLN A O 1
ATOM 1987 N N . ALA A 1 247 ? 11.005 15.678 -38.373 1.00 65.44 247 ALA A N 1
ATOM 1988 C CA . ALA A 1 247 ? 9.809 15.791 -37.528 1.00 65.44 247 ALA A CA 1
ATOM 1989 C C . ALA A 1 247 ? 10.064 16.434 -36.149 1.00 65.44 247 ALA A C 1
ATOM 1991 O O . ALA A 1 247 ? 9.144 16.968 -35.540 1.00 65.44 247 ALA A O 1
ATOM 1992 N N . HIS A 1 248 ? 11.306 16.401 -35.657 1.00 64.44 248 HIS A N 1
ATOM 1993 C CA . HIS A 1 248 ? 11.707 17.042 -34.398 1.00 64.44 248 HIS A CA 1
ATOM 1994 C C . HIS A 1 248 ? 12.472 18.358 -34.600 1.00 64.44 248 HIS A C 1
ATOM 1996 O O . HIS A 1 248 ? 12.972 18.940 -33.634 1.00 64.44 248 HIS A O 1
ATOM 2002 N N . ARG A 1 249 ? 12.602 18.838 -35.842 1.00 65.44 249 ARG A N 1
ATOM 2003 C CA . ARG A 1 249 ? 13.282 20.100 -36.123 1.00 65.44 249 ARG A CA 1
ATOM 2004 C C . ARG A 1 249 ? 12.300 21.242 -35.868 1.00 65.44 249 ARG A C 1
ATOM 2006 O O . ARG A 1 249 ? 11.314 21.388 -36.576 1.00 65.44 249 ARG A O 1
ATOM 2013 N N . GLY A 1 250 ? 12.565 22.033 -34.827 1.00 67.31 250 GLY A N 1
ATOM 2014 C CA . GLY A 1 250 ? 11.846 23.288 -34.587 1.00 67.31 250 GLY A CA 1
ATOM 2015 C C . GLY A 1 250 ? 12.064 24.312 -35.717 1.00 67.31 250 GLY A C 1
ATOM 2016 O O . GLY A 1 250 ? 12.833 24.033 -36.642 1.00 67.31 250 GLY A O 1
ATOM 2017 N N . PRO A 1 251 ? 11.445 25.505 -35.627 1.00 72.69 251 PRO A N 1
ATOM 2018 C CA . PRO A 1 251 ? 11.528 26.537 -36.663 1.00 72.69 251 PRO A CA 1
ATOM 2019 C C . PRO A 1 251 ? 12.978 26.852 -37.030 1.00 72.69 251 PRO A C 1
ATOM 2021 O O . PRO A 1 251 ? 13.877 26.769 -36.171 1.00 72.69 251 PRO A O 1
ATOM 2024 N N . ALA A 1 252 ? 13.204 27.207 -38.299 1.00 75.31 252 ALA A N 1
ATOM 2025 C CA . ALA A 1 252 ? 14.542 27.499 -38.788 1.00 75.31 252 ALA A CA 1
ATOM 2026 C C . ALA A 1 252 ? 15.187 28.585 -37.905 1.00 75.31 252 ALA A C 1
ATOM 2028 O O . ALA A 1 252 ? 14.493 29.466 -37.392 1.00 75.31 252 ALA A O 1
ATOM 2029 N N . PRO A 1 253 ? 16.516 28.578 -37.698 1.00 76.81 253 PRO A N 1
ATOM 2030 C CA . PRO A 1 253 ? 17.164 29.549 -36.812 1.00 76.81 253 PRO A CA 1
ATOM 2031 C C . PRO A 1 253 ? 16.837 31.025 -37.123 1.00 76.81 253 PRO A C 1
ATOM 2033 O O . PRO A 1 253 ? 16.828 31.853 -36.209 1.00 76.81 253 PRO A O 1
ATOM 2036 N N . ALA A 1 254 ? 16.537 31.345 -38.386 1.00 77.25 254 ALA A N 1
ATOM 2037 C CA . ALA A 1 254 ? 16.113 32.669 -38.849 1.00 77.25 254 ALA A CA 1
ATOM 2038 C C . ALA A 1 254 ? 14.640 33.013 -38.531 1.00 77.25 254 ALA A C 1
ATOM 2040 O O . ALA A 1 254 ? 14.302 34.185 -38.409 1.00 77.25 254 ALA A O 1
ATOM 2041 N N . GLU A 1 255 ? 13.784 32.013 -38.326 1.00 81.56 255 GLU A N 1
ATOM 2042 C CA . GLU A 1 255 ? 12.347 32.164 -38.039 1.00 81.56 255 GLU A CA 1
ATOM 2043 C C . GLU A 1 255 ? 12.047 32.207 -36.538 1.00 81.56 255 GLU A C 1
ATOM 2045 O O . GLU A 1 255 ? 10.971 32.617 -36.111 1.00 81.56 255 GLU A O 1
ATOM 2050 N N . ARG A 1 256 ? 13.000 31.786 -35.701 1.00 86.81 256 ARG A N 1
ATOM 2051 C CA . ARG A 1 256 ? 12.845 31.821 -34.243 1.00 86.81 256 ARG A CA 1
ATOM 2052 C C . ARG A 1 256 ? 12.580 33.246 -33.759 1.00 86.81 256 ARG A C 1
ATOM 2054 O O . ARG A 1 256 ? 13.389 34.135 -34.004 1.00 86.81 256 ARG A O 1
ATOM 2061 N N . THR A 1 257 ? 11.495 33.446 -33.022 1.00 91.12 257 THR A N 1
ATOM 2062 C CA . THR A 1 257 ? 11.164 34.735 -32.392 1.00 91.12 257 THR A CA 1
ATOM 2063 C C . THR A 1 257 ? 11.853 34.918 -31.039 1.00 91.12 257 THR A C 1
ATOM 2065 O O . THR A 1 257 ? 11.972 36.040 -30.559 1.00 91.12 257 THR A O 1
ATOM 2068 N N . HIS A 1 258 ? 12.359 33.832 -30.446 1.00 92.06 258 HIS A N 1
ATOM 2069 C CA . HIS A 1 258 ? 13.006 33.818 -29.134 1.00 92.06 258 HIS A CA 1
ATOM 2070 C C . HIS A 1 258 ? 14.276 32.952 -29.148 1.00 92.06 258 HIS A C 1
ATOM 2072 O O . HIS A 1 258 ? 14.395 32.001 -29.930 1.00 92.06 258 HIS A O 1
ATOM 2078 N N . CYS A 1 259 ? 15.246 33.281 -28.294 1.00 89.75 259 CYS A N 1
ATOM 2079 C CA . CYS A 1 259 ? 16.454 32.479 -28.101 1.00 89.75 259 CYS A CA 1
ATOM 2080 C C . CYS A 1 259 ? 16.159 31.202 -27.276 1.00 89.75 259 CYS A C 1
ATOM 2082 O O . CYS A 1 259 ? 15.059 31.069 -26.743 1.00 89.75 259 CYS A O 1
ATOM 2084 N N . PRO A 1 260 ? 17.112 30.254 -27.135 1.00 85.69 260 PRO A N 1
ATOM 2085 C CA . PRO A 1 260 ? 16.904 29.028 -26.349 1.00 85.69 260 PRO A CA 1
ATOM 2086 C C . PRO A 1 260 ? 16.504 29.257 -24.882 1.00 85.69 260 PRO A C 1
ATOM 2088 O O . PRO A 1 260 ? 15.799 28.430 -24.321 1.00 85.69 260 PRO A O 1
ATOM 2091 N N . GLU A 1 261 ? 16.904 30.390 -24.298 1.00 88.19 261 GLU A N 1
ATOM 2092 C CA . GLU A 1 261 ? 16.542 30.807 -22.932 1.00 88.19 261 GLU A CA 1
ATOM 2093 C C . GLU A 1 261 ? 15.213 31.588 -22.875 1.00 88.19 261 GLU A C 1
ATOM 2095 O O . GLU A 1 261 ? 14.859 32.144 -21.843 1.00 88.19 261 GLU A O 1
ATOM 2100 N N . GLY A 1 262 ? 14.489 31.696 -23.994 1.00 90.00 262 GLY A N 1
ATOM 2101 C CA . GLY A 1 262 ? 13.176 32.342 -24.056 1.00 90.00 262 GLY A CA 1
ATOM 2102 C C . GLY A 1 262 ? 13.188 33.864 -24.214 1.00 90.00 262 GLY A C 1
ATOM 2103 O O . GLY A 1 262 ? 12.126 34.473 -24.222 1.00 90.00 262 GLY A O 1
ATOM 2104 N N . HIS A 1 263 ? 14.343 34.514 -24.387 1.00 92.81 263 HIS A N 1
ATOM 2105 C CA . HIS A 1 263 ? 14.378 35.961 -24.626 1.00 92.81 263 HIS A CA 1
ATOM 2106 C C . HIS A 1 263 ? 13.990 36.304 -26.068 1.00 92.81 263 HIS A C 1
ATOM 2108 O O . HIS A 1 263 ? 14.532 35.716 -27.006 1.00 92.81 263 HIS A O 1
ATOM 2114 N N . ALA A 1 264 ? 13.119 37.297 -26.250 1.00 93.38 264 ALA A N 1
ATOM 2115 C CA . ALA A 1 264 ? 12.696 37.758 -27.569 1.00 93.38 264 ALA A CA 1
ATOM 2116 C C . ALA A 1 264 ? 13.877 38.289 -28.399 1.00 93.38 264 ALA A C 1
ATOM 2118 O O . ALA A 1 264 ? 14.714 39.052 -27.903 1.00 93.38 264 ALA A O 1
ATOM 2119 N N . TYR A 1 265 ? 13.925 37.905 -29.674 1.00 91.94 265 TYR A N 1
ATOM 2120 C CA . TYR A 1 265 ? 14.815 38.500 -30.664 1.00 91.94 265 TYR A CA 1
ATOM 2121 C C . TYR A 1 265 ? 14.201 39.803 -31.195 1.00 91.94 265 TYR A C 1
ATOM 2123 O O . TYR A 1 265 ? 13.587 39.821 -32.258 1.00 91.94 265 TYR A O 1
ATOM 2131 N N . SER A 1 266 ? 14.370 40.896 -30.447 1.00 92.00 266 SER A N 1
ATOM 2132 C CA . SER A 1 266 ? 14.053 42.264 -30.888 1.00 92.00 266 SER A CA 1
ATOM 2133 C C . SER A 1 266 ? 15.317 42.993 -31.381 1.00 92.00 266 SER A C 1
ATOM 2135 O O . SER A 1 266 ? 16.421 42.529 -31.065 1.00 92.00 266 SER A O 1
ATOM 2137 N N . PRO A 1 267 ? 15.224 44.115 -32.119 1.00 90.19 267 PRO A N 1
ATOM 2138 C CA . PRO A 1 267 ? 16.396 44.911 -32.509 1.00 90.19 267 PRO A CA 1
ATOM 2139 C C . PRO A 1 267 ? 17.299 45.292 -31.321 1.00 90.19 267 PRO A C 1
ATOM 2141 O O . PRO A 1 267 ? 18.526 45.256 -31.419 1.00 90.19 267 PRO A O 1
ATOM 2144 N N . GLU A 1 268 ? 16.703 45.555 -30.159 1.00 89.75 268 GLU A N 1
ATOM 2145 C CA . GLU A 1 268 ? 17.383 45.974 -28.928 1.00 89.75 268 GLU A CA 1
ATOM 2146 C C . GLU A 1 268 ? 18.056 44.801 -28.202 1.00 89.75 268 GLU A C 1
ATOM 2148 O O . GLU A 1 268 ? 19.048 44.988 -27.494 1.00 89.75 268 GLU A O 1
ATOM 2153 N N . ASN A 1 269 ? 17.541 43.579 -28.376 1.00 90.38 269 ASN A N 1
ATOM 2154 C CA . ASN A 1 269 ? 18.039 42.369 -27.718 1.00 90.38 269 ASN A CA 1
ATOM 2155 C C . ASN A 1 269 ? 18.761 41.396 -28.671 1.00 90.38 269 ASN A C 1
ATOM 2157 O O . ASN A 1 269 ? 19.173 40.303 -28.269 1.00 90.38 269 ASN A O 1
ATOM 2161 N N . THR A 1 270 ? 18.979 41.799 -29.922 1.00 92.94 270 THR A N 1
ATOM 2162 C CA . THR A 1 270 ? 19.614 40.972 -30.954 1.00 92.94 270 THR A CA 1
ATOM 2163 C C . THR A 1 270 ? 20.850 41.658 -31.517 1.00 92.94 270 THR A C 1
ATOM 2165 O O . THR A 1 270 ? 20.902 42.875 -31.686 1.00 92.94 270 THR A O 1
ATOM 2168 N N . TYR A 1 271 ? 21.878 40.879 -31.831 1.00 91.00 271 TYR A N 1
ATOM 2169 C CA . TYR A 1 271 ? 22.873 41.282 -32.821 1.00 91.00 271 TYR A CA 1
ATOM 2170 C C . TYR A 1 271 ? 23.190 40.108 -33.738 1.00 91.00 271 TYR A C 1
ATOM 2172 O O . TYR A 1 271 ? 23.084 38.946 -33.339 1.00 91.00 271 TYR A O 1
ATOM 2180 N N . VAL A 1 272 ? 23.555 40.414 -34.977 1.00 88.75 272 VAL A N 1
ATOM 2181 C CA . VAL A 1 272 ? 23.910 39.414 -35.982 1.00 88.75 272 VAL A CA 1
ATOM 2182 C C . VAL A 1 272 ? 25.430 39.324 -36.047 1.00 88.75 272 VAL A C 1
ATOM 2184 O O . VAL A 1 272 ? 26.122 40.331 -36.144 1.00 88.75 272 VAL A O 1
ATOM 2187 N N . THR A 1 273 ? 25.959 38.113 -35.925 1.00 87.81 273 THR A N 1
ATOM 2188 C CA . THR A 1 273 ? 27.398 37.850 -36.082 1.00 87.81 273 THR A CA 1
ATOM 2189 C C . THR A 1 273 ? 27.814 37.960 -37.549 1.00 87.81 273 THR A C 1
ATOM 2191 O O . THR A 1 273 ? 26.979 37.837 -38.440 1.00 87.81 273 THR A O 1
ATOM 2194 N N . SER A 1 274 ? 29.114 38.079 -37.820 1.00 87.38 274 SER A N 1
ATOM 2195 C CA . SER A 1 274 ? 29.658 38.070 -39.189 1.00 87.38 274 SER A CA 1
ATOM 2196 C C . SER A 1 274 ? 29.311 36.807 -39.992 1.00 87.38 274 SER A C 1
ATOM 2198 O O . SER A 1 274 ? 29.295 36.839 -41.215 1.00 87.38 274 SER A O 1
ATOM 2200 N N . LYS A 1 275 ? 28.982 35.700 -39.313 1.00 86.19 275 LYS A N 1
ATOM 2201 C CA . LYS A 1 275 ? 28.509 34.443 -39.920 1.00 86.19 275 LYS A CA 1
ATOM 2202 C C . LYS A 1 275 ? 26.986 34.399 -40.135 1.00 86.19 275 LYS A C 1
ATOM 2204 O O . LYS A 1 275 ? 26.443 33.344 -40.438 1.00 86.19 275 LYS A O 1
ATOM 2209 N N . GLY A 1 276 ? 26.278 35.508 -39.908 1.00 82.94 276 GLY A N 1
ATOM 2210 C CA . GLY A 1 276 ? 24.827 35.618 -40.093 1.00 82.94 276 GLY A CA 1
ATOM 2211 C C . GLY A 1 276 ? 23.974 35.065 -38.943 1.00 82.94 276 GLY A C 1
ATOM 2212 O O . GLY A 1 276 ? 22.750 35.041 -39.038 1.00 82.94 276 GLY A O 1
ATOM 2213 N N . HIS A 1 277 ? 24.569 34.621 -37.830 1.00 85.75 277 HIS A N 1
ATOM 2214 C CA . HIS A 1 277 ? 23.803 34.087 -36.695 1.00 85.75 277 HIS A CA 1
ATOM 2215 C C . HIS A 1 277 ? 23.311 35.192 -35.754 1.00 85.75 277 HIS A C 1
ATOM 2217 O O . HIS A 1 277 ? 24.116 36.015 -35.314 1.00 85.75 277 HIS A O 1
ATOM 2223 N N . ARG A 1 278 ? 22.024 35.153 -35.377 1.00 89.75 278 ARG A N 1
ATOM 2224 C CA . ARG A 1 278 ? 21.427 36.023 -34.349 1.00 89.75 278 ARG A CA 1
ATOM 2225 C C . ARG A 1 278 ? 21.823 35.574 -32.942 1.00 89.75 278 ARG A C 1
ATOM 2227 O O . ARG A 1 278 ? 21.611 34.424 -32.560 1.00 89.75 278 ARG A O 1
ATOM 2234 N N . GLN A 1 279 ? 22.363 36.496 -32.159 1.00 91.25 279 GLN A N 1
ATOM 2235 C CA . GLN A 1 279 ? 22.767 36.295 -30.771 1.00 91.25 279 GLN A CA 1
ATOM 2236 C C . GLN A 1 279 ? 21.922 37.168 -29.846 1.00 91.25 279 GLN A C 1
ATOM 2238 O O . GLN A 1 279 ? 21.634 38.323 -30.159 1.00 91.25 279 GLN A O 1
ATOM 2243 N N . CYS A 1 280 ? 21.530 36.604 -28.703 1.00 94.06 280 CYS A N 1
ATOM 2244 C CA . CYS A 1 280 ? 20.750 37.312 -27.694 1.00 94.06 280 CYS A CA 1
ATOM 2245 C C . CYS A 1 280 ? 21.681 38.129 -26.791 1.00 94.06 280 CYS A C 1
ATOM 2247 O O . CYS A 1 280 ? 22.555 37.576 -26.114 1.00 94.06 280 CYS A O 1
ATOM 2249 N N . ARG A 1 281 ? 21.479 39.449 -26.760 1.00 93.50 281 ARG A N 1
ATOM 2250 C CA . ARG A 1 281 ? 22.284 40.372 -25.950 1.00 93.50 281 ARG A CA 1
ATOM 2251 C C . ARG A 1 281 ? 22.112 40.096 -24.457 1.00 93.50 281 ARG A C 1
ATOM 2253 O O . ARG A 1 281 ? 23.107 40.108 -23.736 1.00 93.50 281 ARG A O 1
ATOM 2260 N N . THR A 1 282 ? 20.902 39.776 -24.000 1.00 93.44 282 THR A N 1
ATOM 2261 C CA . THR A 1 282 ? 20.637 39.397 -22.601 1.00 93.44 282 THR A CA 1
ATOM 2262 C C . THR A 1 282 ? 21.387 38.129 -22.189 1.00 93.44 282 THR A C 1
ATOM 2264 O O . THR A 1 282 ? 22.085 38.144 -21.173 1.00 93.44 282 THR A O 1
ATOM 2267 N N . CYS A 1 283 ? 21.346 37.065 -23.002 1.00 92.94 283 CYS A N 1
ATOM 2268 C CA . CYS A 1 283 ? 22.113 35.839 -22.736 1.00 92.94 283 CYS A CA 1
ATOM 2269 C C . CYS A 1 283 ? 23.619 36.109 -22.663 1.00 92.94 283 CYS A C 1
ATOM 2271 O O . CYS A 1 283 ? 24.307 35.567 -21.799 1.00 92.94 283 CYS A O 1
ATOM 2273 N N . ASN A 1 284 ? 24.141 36.963 -23.545 1.00 91.75 284 ASN A N 1
ATOM 2274 C CA . ASN A 1 284 ? 25.564 37.280 -23.543 1.00 91.75 284 ASN A CA 1
ATOM 2275 C C . ASN A 1 284 ? 25.977 38.081 -22.312 1.00 91.75 284 ASN A C 1
ATOM 2277 O O . ASN A 1 284 ? 26.930 37.685 -21.652 1.00 91.75 284 ASN A O 1
ATOM 2281 N N . LYS A 1 285 ? 25.208 39.105 -21.920 1.00 92.12 285 LYS A N 1
ATOM 2282 C CA . LYS A 1 285 ? 25.450 39.839 -20.666 1.00 92.12 285 LYS A CA 1
ATOM 2283 C C . LYS A 1 285 ? 25.442 38.906 -19.451 1.00 92.12 285 LYS A C 1
ATOM 2285 O O . LYS A 1 285 ? 26.272 39.056 -18.557 1.00 92.12 285 LYS A O 1
ATOM 2290 N N . ALA A 1 286 ? 24.522 37.941 -19.408 1.00 90.25 286 ALA A N 1
ATOM 2291 C CA . ALA A 1 286 ? 24.468 36.947 -18.338 1.00 90.25 286 ALA A CA 1
ATOM 2292 C C . ALA A 1 286 ? 25.714 36.044 -18.330 1.00 90.25 286 ALA A C 1
ATOM 2294 O O . ALA A 1 286 ? 26.315 35.833 -17.275 1.00 90.25 286 ALA A O 1
ATOM 2295 N N . ARG A 1 287 ? 26.149 35.569 -19.505 1.00 90.44 287 ARG A N 1
ATOM 2296 C CA . ARG A 1 287 ? 27.366 34.758 -19.654 1.00 90.44 287 ARG A CA 1
ATOM 2297 C C . ARG A 1 287 ? 28.626 35.530 -19.266 1.00 90.44 287 ARG A C 1
ATOM 2299 O O . ARG A 1 287 ? 29.489 34.968 -18.597 1.00 90.44 287 ARG A O 1
ATOM 2306 N N . ASP A 1 288 ? 28.710 36.806 -19.626 1.00 90.69 288 ASP A N 1
ATOM 2307 C CA . ASP A 1 288 ? 29.839 37.667 -19.275 1.00 90.69 288 ASP A CA 1
ATOM 2308 C C . ASP A 1 288 ? 29.899 37.893 -17.760 1.00 90.69 288 ASP A C 1
ATOM 2310 O O . ASP A 1 288 ? 30.943 37.673 -17.152 1.00 90.69 288 ASP A O 1
ATOM 2314 N N . LYS A 1 289 ? 28.763 38.194 -17.111 1.00 89.62 289 LYS A N 1
ATOM 2315 C CA . LYS A 1 289 ? 28.678 38.280 -15.641 1.00 89.62 289 LYS A CA 1
ATOM 2316 C C . LYS A 1 289 ? 29.093 36.974 -14.958 1.00 89.62 289 LYS A C 1
ATOM 2318 O O . LYS A 1 289 ? 29.834 37.008 -13.977 1.00 89.62 289 LYS A O 1
ATOM 2323 N N . ALA A 1 290 ? 28.634 35.828 -15.464 1.00 87.88 290 ALA A N 1
ATOM 2324 C CA . ALA A 1 290 ? 29.000 34.519 -14.925 1.00 87.88 290 ALA A CA 1
ATOM 2325 C C . ALA A 1 290 ? 30.505 34.240 -15.073 1.00 87.88 290 ALA A C 1
ATOM 2327 O O . ALA A 1 290 ? 31.138 33.745 -14.140 1.00 87.88 290 ALA A O 1
ATOM 2328 N N . ARG A 1 291 ? 31.099 34.612 -16.213 1.00 87.56 291 ARG A N 1
ATOM 2329 C CA . ARG A 1 291 ? 32.539 34.493 -16.461 1.00 87.56 291 ARG A CA 1
ATOM 2330 C C . ARG A 1 291 ? 33.352 35.385 -15.521 1.00 87.56 291 ARG A C 1
ATOM 2332 O O . ARG A 1 291 ? 34.329 34.904 -14.955 1.00 87.56 291 ARG A O 1
ATOM 2339 N N . THR A 1 292 ? 32.936 36.634 -15.306 1.00 87.94 292 THR A N 1
ATOM 2340 C CA . THR A 1 292 ? 33.602 37.557 -14.371 1.00 87.94 292 THR A CA 1
ATOM 2341 C C . THR A 1 292 ? 33.535 37.050 -12.932 1.00 87.94 292 THR A C 1
ATOM 2343 O O . THR A 1 292 ? 34.554 37.039 -12.251 1.00 87.94 292 THR A O 1
ATOM 2346 N N . ARG A 1 293 ? 32.375 36.543 -12.484 1.00 85.62 293 ARG A N 1
ATOM 2347 C CA . ARG A 1 293 ? 32.227 35.918 -11.154 1.00 85.62 293 ARG A CA 1
ATOM 2348 C C . ARG A 1 293 ? 33.138 34.705 -10.977 1.00 85.62 293 ARG A C 1
ATOM 2350 O O . ARG A 1 293 ? 33.778 34.573 -9.945 1.00 85.62 293 ARG A O 1
ATOM 2357 N N . LYS A 1 294 ? 33.215 33.836 -11.991 1.00 83.62 294 LYS A N 1
ATOM 2358 C CA . LYS A 1 294 ? 34.072 32.645 -11.953 1.00 83.62 294 LYS A CA 1
ATOM 2359 C C . LYS A 1 294 ? 35.561 33.001 -11.920 1.00 83.62 294 LYS A C 1
ATOM 2361 O O . LYS A 1 294 ? 36.319 32.302 -11.267 1.00 83.62 294 LYS A O 1
ATOM 2366 N N . LYS A 1 295 ? 35.964 34.075 -12.607 1.00 83.12 295 LYS A N 1
ATOM 2367 C CA . LYS A 1 295 ? 37.336 34.592 -12.562 1.00 83.12 295 LYS A CA 1
ATOM 2368 C C . LYS A 1 295 ? 37.670 35.175 -11.182 1.00 83.12 295 LYS A C 1
ATOM 2370 O O . LYS A 1 295 ? 38.663 34.783 -10.596 1.00 83.12 295 LYS A O 1
ATOM 2375 N N . ALA A 1 296 ? 36.787 36.004 -10.620 1.00 79.06 296 ALA A N 1
ATOM 2376 C CA . ALA A 1 296 ? 36.965 36.561 -9.276 1.00 79.06 296 ALA A CA 1
ATOM 2377 C C . ALA A 1 296 ? 37.054 35.486 -8.175 1.00 79.06 296 ALA A C 1
ATOM 2379 O O . ALA A 1 296 ? 37.791 35.663 -7.219 1.00 79.06 296 ALA A O 1
ATOM 2380 N N . ALA A 1 297 ? 36.336 34.367 -8.324 1.00 72.81 297 ALA A N 1
ATOM 2381 C CA . ALA A 1 297 ? 36.405 33.227 -7.405 1.00 72.81 297 ALA A CA 1
ATOM 2382 C C . ALA A 1 297 ? 37.627 32.308 -7.613 1.00 72.81 297 ALA A C 1
ATOM 2384 O O . ALA A 1 297 ? 37.818 31.383 -6.835 1.00 72.81 297 ALA A O 1
ATOM 2385 N N . ALA A 1 298 ? 38.389 32.489 -8.695 1.00 70.56 298 ALA A N 1
ATOM 2386 C CA . ALA A 1 298 ? 39.625 31.749 -8.952 1.00 70.56 298 ALA A CA 1
ATOM 2387 C C . ALA A 1 298 ? 40.878 32.554 -8.563 1.00 70.56 298 ALA A C 1
ATOM 2389 O O . ALA A 1 298 ? 41.928 31.959 -8.344 1.00 70.56 298 ALA A O 1
ATOM 2390 N N . ASP A 1 299 ? 40.750 33.883 -8.491 1.00 68.81 299 ASP A N 1
ATOM 2391 C CA . ASP A 1 299 ? 41.826 34.831 -8.184 1.00 68.81 299 ASP A CA 1
ATOM 2392 C C . ASP A 1 299 ? 41.842 35.267 -6.693 1.00 68.81 299 ASP A C 1
ATOM 2394 O O . ASP A 1 299 ? 42.645 36.125 -6.325 1.00 68.81 299 ASP A O 1
ATOM 2398 N N . GLY A 1 300 ? 40.966 34.714 -5.841 1.00 51.69 300 GLY A N 1
ATOM 2399 C CA . GLY A 1 300 ? 40.880 34.983 -4.395 1.00 51.69 300 GLY A CA 1
ATOM 2400 C C . GLY A 1 300 ? 40.738 33.703 -3.587 1.00 51.69 300 GLY A C 1
ATOM 2401 O O . GLY A 1 300 ? 41.249 33.689 -2.448 1.00 51.69 300 GLY A O 1
#

Secondary structure (DSSP, 8-state):
--HHHHHHHHTTEEEETTTTEEEE-S-B-TTS-BEEEEEETTEEEEEEHHHHHHHHHT-PPPTTEEEEETT--TTB--GGGEEEEEHHHHHHHSHHHHHHHHHHHH--B-TTS-B-SGGGEEE-TTS-EEEHHHHHHHHHHHHHHHHHHSPPPPPP--SB-TTS-B--TTTEEE-TTT--EEEHHHHHHHHHHHHHHT-S-----TTB-TTS-B-STTTEEE-TTS-EEEHHHHHHHHHHHHHHHHHT--S-TTT-SB-TTS-B--TTTEEE-TTS-EEEHHHHHHHHHHHHHHHHTT--

Radius of gyration: 43.12 Å; Cα contacts (8 Å, |Δi|>4): 303; chains: 1; bounding box: 91×76×105 Å

Mean predicted aligned error: 20.62 Å

Nearest PDB structures (foldseek):
  1u3e-assembly1_M  TM=4.948E-01  e=1.255E-04  Okubovirus SPO1

Foldseek 3Di:
DDPVLVVVLQVQWDQDPVLRFGFGNDDADPVRFAKGWDDDPNDIDIDTSLQVLCCVPPRDQDPQWDWAQCSPRRRGNPNVRTDTDHPVVNCCPDPCNVVVVVCQVPDQADPVRHGCDDPQWDADPVRHIHGVVVVVVVVVVVVVVVCVVPPDDDDPDDQADPVGHGPDPVQWDQDPVPRDIDGNVVVVVVVVVVVVVVPDDPPDVQQADPVGDGNDPVQWDADPVRDIDGNVVVVVVVVVVVVVVVVPDDDDQVPDQADPVRHGPDPVQWDADPVRGIDGNVVVVVVVVVVVVVVVVVVD

Solvent-accessible surface area (backbone atoms only — not comparable to full-atom values): 17851 Å² total; per-residue (Å²): 126,53,68,68,53,54,52,59,50,54,77,32,45,47,75,39,80,94,76,66,37,25,35,50,69,60,53,64,44,96,88,54,34,25,43,43,72,42,74,52,95,95,40,82,46,75,46,48,35,37,58,52,43,25,41,74,76,78,37,82,78,57,89,78,50,41,76,37,54,78,74,73,46,60,34,38,28,38,52,93,41,47,44,82,32,43,62,68,55,43,42,57,72,32,69,66,36,52,52,43,52,50,48,70,67,67,50,59,48,46,101,86,69,49,56,52,48,75,86,30,39,46,73,44,97,87,70,46,84,42,54,45,63,62,49,52,52,54,51,50,53,52,51,51,50,49,41,68,78,54,62,78,75,82,74,75,80,70,61,48,47,100,84,67,50,61,63,43,82,88,30,40,44,67,40,90,90,74,68,49,76,44,52,47,62,62,51,52,52,50,51,49,55,50,51,63,72,48,77,60,74,89,71,64,76,57,60,44,46,101,85,70,46,62,43,49,80,87,30,43,43,72,46,98,88,67,49,81,40,52,44,64,63,51,54,50,52,53,51,52,52,50,51,55,55,54,75,70,56,69,73,54,86,88,68,49,61,46,47,98,89,64,49,58,61,42,82,91,29,39,47,68,46,98,87,70,48,78,42,51,48,64,62,47,55,52,52,50,53,51,50,52,53,54,48,57,68,72,78,108

Sequence (300 aa):
MSERSVAGFWERVEKVALTGCWVWRGTIARTRYGVWSYWKDGKTNTVYAHRFAYELLVGPISEGLVLDHLCLNRTCCNPEHLDPVTQAENYRRGVGGQDGAAFQRNKTGCPHGHPYSGDNLYIRKDGSRGCRTCGRIKSAEYKARKRNENPPEPRPRKQFCKQGHEFTAENTYVSPSTGSRSCRECKRAQVRKYRAREGKQVVYRVEVCKNGHAMDEENSRFTADGTRSCRKCARQRSRESYRRTQAHRGPAPAERTHCPEGHAYSPENTYVTSKGHRQCRTCNKARDKARTRKKAAADG

=== Feature glossary ===
The features interleaved in this record are:

— What the protein is —

Sequence gives the chain of amino acids in standard one-letter code (A=alanine, C=cysteine, …, Y=tyrosine), read N→C. It is the only feature that is directly encoded by the gene; all structural features are derived from the folded form of this sequence.

Database cross-references. InterPro integrates a dozen domain/family signature databases into unified entries with residue-range hits. GO terms attach function/process/location labels with evidence codes. CATH codes position the fold in a four-level structural taxonomy. Organism is the NCBI-taxonomy species name.

— Where its atoms are —

Atomic coordinates in PDBx/mmCIF format — the same representation the Protein Data Bank distributes. Each line of the _atom_site loop places one backbone atom in Cartesian space (units: ångströms, origin: arbitrary).

The six renders are orthographic views along the three Cartesian axes in both directions. Representation (cartoon, sticks, or surface) and color scheme (sequence-rainbow or by-chain) vary across proteins so the training set covers all the common visualization conventions.

— Local backbone conformation —

Eight-state secondary structure (DSSP): H is the canonical α-helix, G the tighter 3₁₀-helix, I the wider π-helix; E/B are β-structure, T and S are turns and bends, and '-' is everything else. DSSP derives these from the pattern of main-chain N–H···O=C hydrogen bonds, not from the sequence.

P-SEA three-state annotation labels each residue as helix, strand, or coil based purely on the geometry of the Cα trace. It serves as a fallback when the full backbone (and thus DSSP) is unavailable.

The φ/ψ torsion pair specifies the backbone conformation at each residue. φ rotates about the N–Cα bond, ψ about the Cα–C bond. Steric clashes forbid most of the (φ, ψ) plane — the allowed regions (α-helix basin, β-sheet basin, left-handed helix) are the Ramachandran-allowed regions.

— Global shape and packing —

The geometric summary reports three shape descriptors. Rg (radius of gyration) measures how spread out the Cα atoms are about their centre of mass; compact globular proteins have small Rg, elongated or unfolded ones large. Cα contacts (<8 Å, |i−j|>4) count long-range residue pairs in spatial proximity — high for tightly packed folds, near zero for rods or random coil. The bounding-box extents give the protein's footprint along x, y, z in Å.

Solvent-accessible surface area (SASA) is the area in Å² traced out by the centre of a 1.4 Å probe sphere (a water molecule) rolled over the protein's van der Waals surface (Shrake–Rupley / Lee–Richards construction). Buried residues have near-zero SASA; fully exposed residues can exceed 200 Å². The total SASA scales roughly with the number of surface residues.

The contact map is a binary N×N matrix image: pixel (i, j) is dark where Cα_i and Cα_j are within 8 Å and |i−j|>4. Because the |i−j|>4 filter removes local helical contacts, off-diagonal stripes parallel to the main diagonal indicate parallel β-sheets; stripes perpendicular to it indicate antiparallel β-sheets. The Ramachandran plot scatters every residue's (φ, ψ) pair against the sterically allowed regions. The PAE heatmap renders the predicted-aligned-error matrix.

— Structural neighborhood —

3Di is Foldseek's structural alphabet. Each residue is assigned one of twenty discrete states based on how its Cα sits relative to its spatial (not sequential) neighbors. Aligning 3Di strings finds structural homologs roughly as well as full 3D superposition, but orders of magnitude faster.

Nearest PDB neighbors are the top structural matches found by Foldseek when searching this structure against the entire Protein Data Bank. Each hit reports a TM-score (0 to 1; >0.5 almost always implies the same fold) and an E-value. These are *structural* homologs — they may share no detectable sequence similarity.

— Confidence and disorder —

For AlphaFold models, the B-factor field carries pLDDT — the model's own estimate of local accuracy on a 0–100 scale. Regions with pLDDT<50 should be treated as essentially unmodeled; they often correspond to intrinsically disordered segments.

Crystallographic B-factors measure how much each atom's electron density is smeared out, in Å². They rise in mobile loops and surface residues and fall in the buried interior. In AlphaFold models this column is repurposed to hold pLDDT instead.

Predicted aligned error is AlphaFold's pairwise confidence. Unlike pLDDT (per-residue), PAE is per-residue-pair and captures whether two parts of the structure are correctly placed relative to each other. Units are ångströms of expected positional error.